Protein AF-A0A3G9JPJ5-F1 (afdb_monomer_lite)

Secondary structure (DSSP, 8-state):
--PPPPPPP-------------S------B-SEEEEEEEEEEE-TTPPPP-EEEEEEEEEEE-STT--PPP---EEEEE-TTSPPEEGGG-SS-HHHHHHHHHTT-SEEEEEEEEEE-TTPPP-SSEEEEEEEEEPPP-TTEE--S--EEEEEEEEEEEEETTEEEEEEEEEEEES-TTS----TT--TTB---EEEEE------------STT--SSPPPP------S--------

Radius of gyration: 24.74 Å;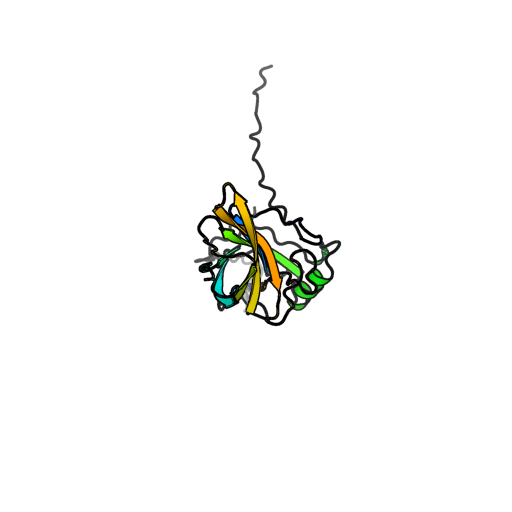 chains: 1; bounding box: 80×36×92 Å

Sequence (237 aa):
MKRFRFMPKLAAAIVSAAMIFSGAVPTFAAEGTTNVFTVYLGLEEGAPVPNKTINYTTEKVSAPAGATAPDLGDLTATFSSTDSPKKVSDLSDTEKLKAKLSDLKRDYYASTNVSVNWSDKKFDKAGVYKYKITEQKLDGKFNNDPSTVRYLDVYVDASESNGEYTYSVAGTVFHENESDPVNDKNEVENKSLGYFDSYNSVDLTFEKRISGNQMDKDDKFLFTLSLENLEKMQRIV

Organism: NCBI:txid2487118

Structure (mmCIF, N/CA/C/O backbone):
data_AF-A0A3G9JPJ5-F1
#
_entry.id   AF-A0A3G9JPJ5-F1
#
loop_
_atom_site.group_PDB
_atom_site.id
_atom_site.type_symbol
_atom_site.label_atom_id
_atom_site.label_alt_id
_atom_site.label_comp_id
_atom_site.label_asym_id
_atom_site.label_entity_id
_atom_site.label_seq_id
_atom_site.pdbx_PDB_ins_code
_atom_site.Cartn_x
_atom_site.Cartn_y
_atom_site.Cartn_z
_atom_site.occupancy
_atom_site.B_iso_or_equiv
_atom_site.auth_seq_id
_atom_site.auth_comp_id
_atom_site.auth_asym_id
_atom_site.auth_atom_id
_atom_site.pdbx_PDB_model_num
ATOM 1 N N . MET A 1 1 ? -58.402 16.512 -8.937 1.00 38.44 1 MET A N 1
ATOM 2 C CA . MET A 1 1 ? -57.253 15.868 -9.612 1.00 38.44 1 MET A CA 1
ATOM 3 C C . MET A 1 1 ? -56.251 16.931 -10.049 1.00 38.44 1 MET A C 1
ATOM 5 O O . MET A 1 1 ? -56.518 17.638 -11.006 1.00 38.44 1 MET A O 1
ATOM 9 N N . LYS A 1 2 ? -55.124 17.064 -9.344 1.00 36.00 2 LYS A N 1
ATOM 10 C CA . LYS A 1 2 ? -53.905 17.750 -9.810 1.00 36.00 2 LYS A CA 1
ATOM 11 C C . LYS A 1 2 ? -52.734 16.976 -9.204 1.00 36.00 2 LYS A C 1
ATOM 13 O O . LYS A 1 2 ? -52.582 16.971 -7.988 1.00 36.00 2 LYS A O 1
ATOM 18 N N . ARG A 1 3 ? -51.998 16.224 -10.026 1.00 32.03 3 ARG A N 1
ATOM 19 C CA . ARG A 1 3 ? -50.847 15.417 -9.595 1.00 32.03 3 ARG A CA 1
ATOM 20 C C . ARG A 1 3 ? -49.571 16.210 -9.863 1.00 32.03 3 ARG A C 1
ATOM 22 O O . ARG A 1 3 ? -49.274 16.516 -11.014 1.00 32.03 3 ARG A O 1
ATOM 29 N N . PHE A 1 4 ? -48.849 16.540 -8.797 1.00 30.95 4 PHE A N 1
ATOM 30 C CA . PHE A 1 4 ? -47.478 17.036 -8.863 1.00 30.95 4 PHE A CA 1
ATOM 31 C C . PHE A 1 4 ? -46.553 15.895 -9.311 1.00 30.95 4 PHE A C 1
ATOM 33 O O . PHE A 1 4 ? -46.596 14.800 -8.752 1.00 30.95 4 PHE A O 1
ATOM 40 N N . ARG A 1 5 ? -45.734 16.148 -10.338 1.00 35.69 5 ARG A N 1
ATOM 41 C CA . ARG A 1 5 ? -44.631 15.273 -10.758 1.00 35.69 5 ARG A CA 1
ATOM 42 C C . ARG A 1 5 ? -43.449 15.496 -9.813 1.00 35.69 5 ARG A C 1
ATOM 44 O O . ARG A 1 5 ? -42.894 16.588 -9.796 1.00 35.69 5 ARG A O 1
ATOM 51 N N . PHE A 1 6 ? -43.046 14.458 -9.088 1.00 29.83 6 PHE A N 1
ATOM 52 C CA . PHE A 1 6 ? -41.719 14.366 -8.482 1.00 29.83 6 PHE A CA 1
ATOM 53 C C . PHE A 1 6 ? -40.822 13.543 -9.414 1.00 29.83 6 PHE A C 1
ATOM 55 O O . PHE A 1 6 ? -41.131 12.392 -9.713 1.00 29.83 6 PHE A O 1
ATOM 62 N N . MET A 1 7 ? -39.734 14.144 -9.900 1.00 33.91 7 MET A N 1
ATOM 63 C CA . MET A 1 7 ? -38.608 13.419 -10.494 1.00 33.91 7 MET A CA 1
ATOM 64 C C . MET A 1 7 ? -37.675 13.004 -9.349 1.00 33.91 7 MET A C 1
ATOM 66 O O . MET A 1 7 ? -37.229 13.889 -8.614 1.00 33.91 7 MET A O 1
ATOM 70 N N . PRO A 1 8 ? -37.342 11.715 -9.171 1.00 34.38 8 PRO A N 1
ATOM 71 C CA . PRO A 1 8 ? -36.221 11.353 -8.326 1.00 34.38 8 PRO A CA 1
ATOM 72 C C . PRO A 1 8 ? -34.930 11.668 -9.090 1.00 34.38 8 PRO A C 1
ATOM 74 O O . PRO A 1 8 ? -34.726 11.227 -10.221 1.00 34.38 8 PRO A O 1
ATOM 77 N N . LYS A 1 9 ? -34.073 12.484 -8.473 1.00 29.83 9 LYS A N 1
ATOM 78 C CA . LYS A 1 9 ? -32.692 12.684 -8.910 1.00 29.83 9 LYS A CA 1
ATOM 79 C C . LYS A 1 9 ? -31.982 11.334 -8.814 1.00 29.83 9 LYS A C 1
ATOM 81 O O . LYS A 1 9 ? -31.891 10.770 -7.728 1.00 29.83 9 LYS A O 1
ATOM 86 N N . LEU A 1 10 ? -31.500 10.830 -9.947 1.00 25.83 10 LEU A N 1
ATOM 87 C CA . LEU A 1 10 ? -30.538 9.735 -10.000 1.00 25.83 10 LEU A CA 1
ATOM 88 C C . LEU A 1 10 ? -29.250 10.241 -9.328 1.00 25.83 10 LEU A C 1
ATOM 90 O O . LEU A 1 10 ? -28.501 11.018 -9.918 1.00 25.83 10 LEU A O 1
ATOM 94 N N . ALA A 1 11 ? -29.024 9.872 -8.070 1.00 27.38 11 ALA A N 1
ATOM 95 C CA . ALA A 1 11 ? -27.702 9.962 -7.474 1.00 27.38 11 ALA A CA 1
ATOM 96 C C . ALA A 1 11 ? -26.902 8.778 -8.024 1.00 27.38 11 ALA A C 1
ATOM 98 O O . ALA A 1 11 ? -27.202 7.625 -7.719 1.00 27.38 11 ALA A O 1
ATOM 99 N N . ALA A 1 12 ? -25.944 9.065 -8.902 1.00 25.53 12 ALA A N 1
ATOM 100 C CA . ALA A 1 12 ? -24.979 8.085 -9.369 1.00 25.53 12 ALA A CA 1
ATOM 101 C C . ALA A 1 12 ? -24.119 7.656 -8.172 1.00 25.53 12 ALA A C 1
ATOM 103 O O . ALA A 1 12 ? -23.214 8.375 -7.756 1.00 25.53 12 ALA A O 1
ATOM 104 N N . ALA A 1 13 ? -24.447 6.507 -7.584 1.00 24.78 13 ALA A N 1
ATOM 105 C CA . ALA A 1 13 ? -23.571 5.826 -6.649 1.00 24.78 13 ALA A CA 1
ATOM 106 C C . ALA A 1 13 ? -22.360 5.320 -7.441 1.00 24.78 13 ALA A C 1
ATOM 108 O O . ALA A 1 13 ? -22.484 4.427 -8.279 1.00 24.78 13 ALA A O 1
ATOM 109 N N . ILE A 1 14 ? -21.197 5.928 -7.209 1.00 29.45 14 ILE A N 1
ATOM 110 C CA . ILE A 1 14 ? -19.914 5.378 -7.638 1.00 29.45 14 ILE A CA 1
ATOM 111 C C . ILE A 1 14 ? -19.720 4.111 -6.805 1.00 29.45 14 ILE A C 1
ATOM 113 O O . ILE A 1 14 ? -19.376 4.169 -5.628 1.00 29.45 14 ILE A O 1
ATOM 117 N N . VAL A 1 15 ? -20.040 2.959 -7.390 1.00 26.89 15 VAL A N 1
ATOM 118 C CA . VAL A 1 15 ? -19.727 1.659 -6.804 1.00 26.89 15 VAL A CA 1
ATOM 119 C C . VAL A 1 15 ? -18.220 1.478 -6.938 1.00 26.89 15 VAL A C 1
ATOM 121 O O . VAL A 1 15 ? -17.724 1.104 -7.999 1.00 26.89 15 VAL A O 1
ATOM 124 N N . SER A 1 16 ? -17.487 1.762 -5.863 1.00 32.31 16 SER A N 1
ATOM 125 C CA . SER A 1 16 ? -16.086 1.374 -5.689 1.00 32.31 16 SER A CA 1
ATOM 126 C C . SER A 1 16 ? -16.019 -0.148 -5.540 1.00 32.31 16 SER A C 1
ATOM 128 O O . SER A 1 16 ? -15.844 -0.683 -4.445 1.00 32.31 16 SER A O 1
ATOM 130 N N . ALA A 1 17 ? -16.235 -0.874 -6.637 1.00 27.11 17 ALA A N 1
ATOM 131 C CA . ALA A 1 17 ? -15.980 -2.302 -6.690 1.00 27.11 17 ALA A CA 1
ATOM 132 C C . ALA A 1 17 ? -14.477 -2.501 -6.475 1.00 27.11 17 ALA A C 1
ATOM 134 O O . ALA A 1 17 ? -13.665 -2.214 -7.354 1.00 27.11 17 ALA A O 1
ATOM 135 N N . ALA A 1 18 ? -14.097 -2.961 -5.285 1.00 35.62 18 ALA A N 1
ATOM 136 C CA . ALA A 1 18 ? -12.761 -3.485 -5.081 1.00 35.62 18 ALA A CA 1
ATOM 137 C C . ALA A 1 18 ? -12.632 -4.741 -5.939 1.00 35.62 18 ALA A C 1
ATOM 139 O O . ALA A 1 18 ? -13.163 -5.793 -5.590 1.00 35.62 18 ALA A O 1
ATOM 140 N N . MET A 1 19 ? -11.969 -4.607 -7.086 1.00 32.12 19 MET A N 1
ATOM 141 C CA . MET A 1 19 ? -11.509 -5.752 -7.854 1.00 32.12 19 MET A CA 1
ATOM 142 C C . MET A 1 19 ? -10.484 -6.487 -6.993 1.00 32.12 19 MET A C 1
ATOM 144 O O . MET A 1 19 ? -9.354 -6.037 -6.822 1.00 32.12 19 MET A O 1
ATOM 148 N N . ILE A 1 20 ? -10.911 -7.593 -6.391 1.00 38.53 20 ILE A N 1
ATOM 149 C CA . ILE A 1 20 ? -10.015 -8.552 -5.758 1.00 38.53 20 ILE A CA 1
ATOM 150 C C . ILE A 1 20 ? -9.383 -9.329 -6.911 1.00 38.53 20 ILE A C 1
ATOM 152 O O . ILE A 1 20 ? -10.047 -10.130 -7.566 1.00 38.53 20 ILE A O 1
ATOM 156 N N . PHE A 1 21 ? -8.119 -9.035 -7.213 1.00 42.75 21 PHE A N 1
ATOM 157 C CA . PHE A 1 21 ? -7.380 -9.704 -8.279 1.00 42.75 21 PHE A CA 1
ATOM 158 C C . PHE A 1 21 ? -6.946 -11.105 -7.829 1.00 42.75 21 PHE A C 1
ATOM 160 O O . PHE A 1 21 ? -5.811 -11.327 -7.419 1.00 42.75 21 PHE A O 1
ATOM 167 N N . SER A 1 22 ? -7.855 -12.071 -7.936 1.00 33.41 22 SER A N 1
ATOM 168 C CA . SER A 1 22 ? -7.522 -13.492 -8.061 1.00 33.41 22 SER A CA 1
ATOM 169 C C . SER A 1 22 ? -7.719 -13.921 -9.517 1.00 33.41 22 SER A C 1
ATOM 171 O O . SER A 1 22 ? -8.679 -14.592 -9.877 1.00 33.41 22 SER A O 1
ATOM 173 N N . GLY A 1 23 ? -6.819 -13.489 -10.397 1.00 28.31 23 GLY A N 1
ATOM 174 C CA . GLY A 1 23 ? -6.852 -13.883 -11.805 1.00 28.31 23 GLY A CA 1
ATOM 175 C C . GLY A 1 23 ? -6.031 -12.944 -12.671 1.00 28.31 23 GLY A C 1
ATOM 176 O O . GLY A 1 23 ? -6.117 -11.728 -12.518 1.00 28.31 23 GLY A O 1
ATOM 177 N N . ALA A 1 24 ? -5.204 -13.522 -13.540 1.00 33.12 24 ALA A N 1
ATOM 178 C CA . ALA A 1 24 ? -4.340 -12.820 -14.477 1.00 33.12 24 ALA A CA 1
ATOM 179 C C . ALA A 1 24 ? -5.106 -11.717 -15.223 1.00 33.12 24 ALA A C 1
ATOM 181 O O . ALA A 1 24 ? -6.004 -11.997 -16.017 1.00 33.12 24 ALA A O 1
ATOM 182 N N . VAL A 1 25 ? -4.745 -10.457 -14.976 1.00 37.56 25 VAL A N 1
ATOM 183 C CA . VAL A 1 25 ? -5.146 -9.368 -15.866 1.00 37.56 25 VAL A CA 1
ATOM 184 C C . VAL A 1 25 ? -4.257 -9.488 -17.100 1.00 37.56 25 VAL A C 1
ATOM 186 O O . VAL A 1 25 ? -3.034 -9.468 -16.935 1.00 37.56 25 VAL A O 1
ATOM 189 N N . PRO A 1 26 ? -4.807 -9.629 -18.317 1.00 31.83 26 PRO A N 1
ATOM 190 C CA . PRO A 1 26 ? -4.003 -9.474 -19.516 1.00 31.83 26 PRO A CA 1
ATOM 191 C C . PRO A 1 26 ? -3.383 -8.074 -19.486 1.00 31.83 26 PRO A C 1
ATOM 193 O O . PRO A 1 26 ? -4.076 -7.063 -19.347 1.00 31.83 26 PRO A O 1
ATOM 196 N N . THR A 1 27 ? -2.058 -8.040 -19.541 1.00 38.72 27 THR A N 1
ATOM 197 C CA . THR A 1 27 ? -1.244 -6.830 -19.534 1.00 38.72 27 THR A CA 1
ATOM 198 C C . THR A 1 27 ? -1.383 -6.127 -20.884 1.00 38.72 27 THR A C 1
ATOM 200 O O . THR A 1 27 ? -0.694 -6.444 -21.850 1.00 38.72 27 THR A O 1
ATOM 203 N N . PHE A 1 28 ? -2.323 -5.188 -20.985 1.00 38.22 28 PHE A N 1
ATOM 204 C CA . PHE A 1 28 ? -2.323 -4.227 -22.086 1.00 38.22 28 PHE A CA 1
ATOM 205 C C . PHE A 1 28 ? -1.215 -3.194 -21.852 1.00 38.22 28 PHE A C 1
ATOM 207 O O . PHE A 1 28 ? -0.903 -2.880 -20.702 1.00 38.22 28 PHE A O 1
ATOM 214 N N . ALA A 1 29 ? -0.628 -2.678 -22.936 1.00 38.41 29 ALA A N 1
ATOM 215 C CA . ALA A 1 29 ? 0.311 -1.561 -22.885 1.00 38.41 29 ALA A CA 1
ATOM 216 C C . ALA A 1 29 ? -0.283 -0.433 -22.026 1.00 38.41 29 ALA A C 1
ATOM 218 O O . ALA A 1 29 ? -1.390 0.043 -22.285 1.00 38.41 29 ALA A O 1
ATOM 219 N N . ALA A 1 30 ? 0.423 -0.059 -20.966 1.00 50.66 30 ALA A N 1
ATOM 220 C CA . ALA A 1 30 ? -0.031 0.950 -20.032 1.00 50.66 30 ALA A CA 1
ATOM 221 C C . ALA A 1 30 ? 0.302 2.338 -20.590 1.00 50.66 30 ALA A C 1
ATOM 223 O O . ALA A 1 30 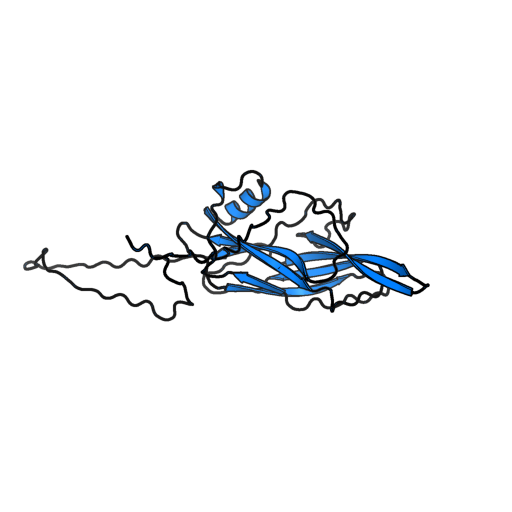? 1.390 2.866 -20.369 1.00 50.66 30 ALA A O 1
ATOM 224 N N . GLU A 1 31 ? -0.647 2.940 -21.304 1.00 53.16 31 GLU A N 1
ATOM 225 C CA . GLU A 1 31 ? -0.691 4.394 -21.454 1.00 53.16 31 GLU A CA 1
ATOM 226 C C . GLU A 1 31 ? -1.511 4.982 -20.294 1.00 53.16 31 GLU A C 1
ATOM 228 O O . GLU A 1 31 ? -2.665 4.605 -20.079 1.00 53.16 31 GLU A O 1
ATOM 233 N N . GLY A 1 32 ? -0.920 5.901 -19.522 1.00 67.50 32 GLY A N 1
ATOM 234 C CA . GLY A 1 32 ? -1.605 6.611 -18.436 1.00 67.50 32 GLY A CA 1
ATOM 235 C C . GLY A 1 32 ? -1.315 6.091 -17.026 1.00 67.50 32 GLY A C 1
ATOM 236 O O . GLY A 1 32 ? -0.207 5.662 -16.712 1.00 67.50 32 GLY A O 1
ATOM 237 N N . THR A 1 33 ? -2.308 6.204 -16.143 1.00 77.62 33 THR A N 1
ATOM 238 C CA . THR A 1 33 ? -2.196 5.848 -14.723 1.00 77.62 33 THR A CA 1
ATOM 239 C C . THR A 1 33 ? -2.637 4.409 -14.490 1.00 77.62 33 THR A C 1
ATOM 241 O O . THR A 1 33 ? -3.774 4.064 -14.811 1.00 77.62 33 THR A O 1
ATOM 244 N N . THR A 1 34 ? -1.784 3.583 -13.881 1.00 86.38 34 THR A N 1
ATOM 245 C CA . THR A 1 34 ? -2.137 2.199 -13.525 1.00 86.38 34 THR A CA 1
ATOM 246 C C . THR A 1 34 ? -1.941 1.917 -12.048 1.00 86.38 34 THR A C 1
ATOM 248 O O . THR A 1 34 ? -0.955 2.348 -11.450 1.00 86.38 34 THR A O 1
ATOM 251 N N . ASN A 1 35 ? -2.829 1.095 -11.487 1.00 86.06 35 ASN A N 1
ATOM 252 C CA . ASN A 1 35 ? -2.636 0.515 -10.162 1.00 86.06 35 ASN A CA 1
ATOM 253 C C . ASN A 1 35 ? -1.416 -0.414 -10.183 1.00 86.06 35 ASN A C 1
ATOM 255 O O . ASN A 1 35 ? -1.327 -1.287 -11.045 1.00 86.06 35 ASN A O 1
ATOM 259 N N . VAL A 1 36 ? -0.503 -0.231 -9.235 1.00 90.88 36 VAL A N 1
ATOM 260 C CA . VAL A 1 36 ? 0.728 -1.027 -9.112 1.00 90.88 36 VAL A CA 1
ATOM 261 C C . VAL A 1 36 ? 0.678 -1.998 -7.935 1.00 90.88 36 VAL A C 1
ATOM 263 O O . VAL A 1 36 ? 1.233 -3.088 -8.029 1.00 90.88 36 VAL A O 1
ATOM 266 N N . PHE A 1 37 ? -0.019 -1.641 -6.853 1.00 93.25 37 PHE A N 1
ATOM 267 C CA . PHE A 1 37 ? -0.293 -2.528 -5.723 1.00 93.25 37 PHE A CA 1
ATOM 268 C C . PHE A 1 37 ? -1.499 -2.037 -4.911 1.00 93.25 37 PHE A C 1
ATOM 270 O O . PHE A 1 37 ? -1.972 -0.910 -5.081 1.00 93.25 37 PHE A O 1
ATOM 277 N N . THR A 1 38 ? -1.993 -2.892 -4.020 1.00 94.88 38 THR A N 1
ATOM 278 C CA . THR A 1 38 ? -3.089 -2.590 -3.092 1.00 94.88 38 THR A CA 1
ATOM 279 C C . THR A 1 38 ? -2.543 -2.466 -1.670 1.00 94.88 38 THR A C 1
ATOM 281 O O . THR A 1 38 ? -1.563 -3.113 -1.307 1.00 94.88 38 THR A O 1
ATOM 284 N N . VAL A 1 39 ? -3.168 -1.622 -0.860 1.00 96.25 39 VAL A N 1
ATOM 285 C CA . VAL A 1 39 ? -2.897 -1.486 0.573 1.00 96.25 39 VAL A CA 1
ATOM 286 C C . VAL A 1 39 ? -4.163 -1.863 1.320 1.00 96.25 39 VAL A C 1
ATOM 288 O O . VAL A 1 39 ? -5.247 -1.364 1.005 1.00 96.25 39 VAL A O 1
ATOM 291 N N . TYR A 1 40 ? -4.025 -2.755 2.291 1.00 95.94 40 TYR A N 1
ATOM 292 C CA . TYR A 1 40 ? -5.088 -3.227 3.160 1.00 95.94 40 TYR A CA 1
ATOM 293 C C . TYR A 1 40 ? -4.887 -2.647 4.554 1.00 95.94 40 TYR A C 1
ATOM 295 O O . TYR A 1 40 ? -3.800 -2.734 5.111 1.00 95.94 40 TYR A O 1
ATOM 303 N N . LEU A 1 41 ? -5.954 -2.095 5.124 1.00 96.25 41 LEU A N 1
ATOM 304 C CA . LEU A 1 41 ? -5.983 -1.607 6.494 1.00 96.25 41 LEU A CA 1
ATOM 305 C C . LEU A 1 41 ? -6.920 -2.493 7.311 1.00 96.25 41 LEU A C 1
ATOM 307 O O . LEU A 1 41 ? -8.134 -2.447 7.117 1.00 96.25 41 LEU A O 1
ATOM 311 N N . GLY A 1 42 ? -6.367 -3.300 8.208 1.00 95.56 42 GLY A N 1
ATOM 312 C CA . GLY A 1 42 ? -7.118 -4.148 9.125 1.00 95.56 42 GLY A CA 1
ATOM 313 C C . GLY A 1 42 ? -7.763 -3.346 10.261 1.00 95.56 42 GLY A C 1
ATOM 314 O O . GLY A 1 42 ? -7.116 -2.511 10.898 1.00 95.56 42 GLY A O 1
ATOM 315 N N . LEU A 1 43 ? -9.036 -3.631 10.526 1.00 93.62 43 LEU A N 1
ATOM 316 C CA . LEU A 1 43 ? -9.925 -2.904 11.430 1.00 93.62 43 LEU A CA 1
ATOM 317 C C . LEU A 1 43 ? -10.550 -3.852 12.460 1.00 93.62 43 LEU A C 1
ATOM 319 O O . LEU A 1 43 ? -10.825 -5.021 12.175 1.00 93.62 43 LEU A O 1
ATOM 323 N N . GLU A 1 44 ? -10.752 -3.344 13.670 1.00 91.06 44 GLU A N 1
ATOM 324 C CA . GLU A 1 44 ? -11.540 -4.023 14.701 1.00 91.06 44 GLU A CA 1
ATOM 325 C C . GLU A 1 44 ? -13.032 -4.014 14.331 1.00 91.06 44 GLU A C 1
ATOM 327 O O . GLU A 1 44 ? -13.486 -3.204 13.517 1.00 91.06 44 GLU A O 1
ATOM 332 N N . GLU A 1 45 ? -13.809 -4.923 14.920 1.00 88.69 45 GLU A N 1
ATOM 333 C CA . GLU A 1 45 ? -15.257 -4.947 14.717 1.00 88.69 45 GLU A CA 1
ATOM 334 C C . GLU A 1 45 ? -15.899 -3.618 15.141 1.00 88.69 45 GLU A C 1
ATOM 336 O O . GLU A 1 45 ? -15.624 -3.078 16.209 1.00 88.69 45 GLU A O 1
ATOM 341 N N . GLY A 1 46 ? -16.747 -3.064 14.270 1.00 84.62 46 GLY A N 1
ATOM 342 C CA . GLY A 1 46 ? -17.416 -1.783 14.506 1.00 84.62 46 GLY A CA 1
ATOM 343 C C . GLY A 1 46 ? -16.528 -0.544 14.339 1.00 84.62 46 GLY A C 1
ATOM 344 O O . GLY A 1 46 ? -17.049 0.572 14.399 1.00 84.62 46 GLY A O 1
ATOM 345 N N . ALA A 1 47 ? -15.224 -0.701 14.080 1.00 88.12 47 ALA A N 1
ATOM 346 C CA . ALA A 1 47 ? -14.339 0.429 13.834 1.00 88.12 47 ALA A CA 1
ATOM 347 C C . ALA A 1 47 ? -14.616 1.053 12.448 1.00 88.12 47 ALA A C 1
ATOM 349 O O . ALA A 1 47 ? -14.613 0.347 11.433 1.00 88.12 47 ALA A O 1
ATOM 350 N N . PRO A 1 48 ? -14.837 2.377 12.364 1.00 88.81 48 PRO A N 1
ATOM 351 C CA . PRO A 1 48 ? -14.942 3.069 11.083 1.00 88.81 48 PRO A CA 1
ATOM 352 C C . PRO A 1 48 ? -13.577 3.158 10.390 1.00 88.81 48 PRO A C 1
ATOM 354 O O . PRO A 1 48 ? -12.529 3.153 11.042 1.00 88.81 48 PRO A O 1
ATOM 357 N N . VAL A 1 49 ? -13.587 3.296 9.061 1.00 91.31 49 VAL A N 1
ATOM 358 C CA . VAL A 1 49 ? -12.359 3.567 8.302 1.00 91.31 49 VAL A CA 1
ATOM 359 C C . VAL A 1 49 ? -11.861 4.974 8.664 1.00 91.31 49 VAL A C 1
ATOM 361 O O . VAL A 1 49 ? -12.637 5.928 8.594 1.00 91.31 49 VAL A O 1
ATOM 364 N N . PRO A 1 50 ? -10.598 5.154 9.082 1.00 91.19 50 PRO A N 1
ATOM 365 C CA . PRO A 1 50 ? -10.069 6.482 9.363 1.00 91.19 50 PRO A CA 1
ATOM 366 C C . PRO A 1 50 ? -9.713 7.224 8.068 1.00 91.19 50 PRO A C 1
ATOM 368 O O . PRO A 1 50 ? -9.333 6.616 7.069 1.00 91.19 50 PRO A O 1
ATOM 371 N N . ASN A 1 51 ? -9.743 8.560 8.107 1.00 90.94 51 ASN A N 1
ATOM 372 C CA . ASN A 1 51 ? -9.044 9.349 7.094 1.00 90.94 51 ASN A CA 1
ATOM 373 C C . ASN A 1 51 ? -7.539 9.187 7.327 1.00 90.94 51 ASN A C 1
ATOM 375 O O . ASN A 1 51 ? -7.030 9.602 8.366 1.00 90.94 51 ASN A O 1
ATOM 379 N N . LYS A 1 52 ? -6.824 8.565 6.391 1.00 93.12 52 LYS A N 1
ATOM 380 C CA . LYS A 1 52 ? -5.373 8.375 6.510 1.00 93.12 52 LYS A CA 1
ATOM 381 C C . LYS A 1 52 ? -4.734 8.338 5.135 1.00 93.12 52 LYS A C 1
ATOM 383 O O . LYS A 1 52 ? -5.219 7.649 4.244 1.00 93.12 52 LYS A O 1
ATOM 388 N N . THR A 1 53 ? -3.609 9.031 5.005 1.00 96.31 53 THR A N 1
ATOM 389 C CA . THR A 1 53 ? -2.688 8.856 3.882 1.00 96.31 53 THR A CA 1
ATOM 390 C C . THR A 1 53 ? -1.448 8.130 4.378 1.00 96.31 53 THR A C 1
ATOM 392 O O . THR A 1 53 ? -0.809 8.573 5.335 1.00 96.31 53 THR A O 1
ATOM 395 N N . ILE A 1 54 ? -1.131 7.012 3.735 1.00 97.31 54 ILE A N 1
ATOM 396 C CA . ILE A 1 54 ? 0.081 6.224 3.951 1.00 97.31 54 ILE A CA 1
ATOM 397 C C . ILE A 1 54 ? 1.028 6.520 2.795 1.00 97.31 54 ILE A C 1
ATOM 399 O O . ILE A 1 54 ? 0.607 6.544 1.638 1.00 97.31 54 ILE A O 1
ATOM 403 N N . ASN A 1 55 ? 2.289 6.797 3.119 1.00 97.88 55 ASN A N 1
ATOM 404 C CA . ASN A 1 55 ? 3.294 7.225 2.154 1.00 97.88 55 ASN A CA 1
ATOM 405 C C . ASN A 1 55 ? 4.316 6.110 1.924 1.00 97.88 55 ASN A C 1
ATOM 407 O O . ASN A 1 55 ? 4.699 5.407 2.860 1.00 97.88 55 ASN A O 1
ATOM 411 N N . TYR A 1 56 ? 4.803 6.008 0.694 1.00 98.38 56 TYR A N 1
ATOM 412 C CA . TYR A 1 56 ? 5.812 5.044 0.280 1.00 98.38 56 TYR A CA 1
ATOM 413 C C . TYR A 1 56 ? 6.905 5.762 -0.501 1.00 98.38 56 TYR A C 1
ATOM 415 O O . TYR A 1 56 ? 6.616 6.550 -1.399 1.00 98.38 56 TYR A O 1
ATOM 423 N N . THR A 1 57 ? 8.158 5.454 -0.190 1.00 98.25 57 THR A N 1
ATOM 424 C CA . THR A 1 57 ? 9.314 5.939 -0.954 1.00 98.25 57 THR A CA 1
ATOM 425 C C . THR A 1 57 ? 9.757 4.894 -1.961 1.00 98.25 57 THR A C 1
ATOM 427 O O . THR A 1 57 ? 9.722 3.694 -1.666 1.00 98.25 57 THR A O 1
ATOM 430 N N . THR A 1 58 ? 10.233 5.349 -3.118 1.00 97.88 58 THR A N 1
ATOM 431 C CA . THR A 1 58 ? 10.734 4.474 -4.182 1.00 97.88 58 THR A CA 1
ATOM 432 C C . THR A 1 58 ? 12.229 4.652 -4.391 1.00 97.88 58 THR A C 1
ATOM 434 O O . THR A 1 58 ? 12.711 5.774 -4.519 1.00 97.88 58 THR A O 1
ATOM 437 N N . GLU A 1 59 ? 12.960 3.548 -4.488 1.00 97.06 59 GLU A N 1
ATOM 438 C CA . GLU A 1 59 ? 14.388 3.526 -4.802 1.00 97.06 59 GLU A CA 1
ATOM 439 C C . GLU A 1 59 ? 14.637 2.662 -6.045 1.00 97.06 59 GLU A C 1
ATOM 441 O O . GLU A 1 59 ? 14.008 1.622 -6.232 1.00 97.06 59 GLU A O 1
ATOM 446 N N . LYS A 1 60 ? 15.553 3.091 -6.916 1.00 96.00 60 LYS A N 1
ATOM 447 C CA . LYS A 1 60 ? 15.935 2.352 -8.130 1.00 96.00 60 LYS A CA 1
ATOM 448 C C . LYS A 1 60 ? 16.913 1.243 -7.750 1.00 96.00 60 LYS A C 1
ATOM 450 O O . LYS A 1 60 ? 17.963 1.538 -7.191 1.00 96.00 60 LYS A O 1
ATOM 455 N N . VAL A 1 61 ? 16.600 -0.003 -8.096 1.00 95.00 61 VAL A N 1
ATOM 456 C CA . VAL A 1 61 ? 17.444 -1.169 -7.779 1.00 95.00 61 VAL A CA 1
ATOM 457 C C . VAL A 1 61 ? 18.250 -1.597 -8.999 1.00 95.00 61 VAL A C 1
ATOM 459 O O . VAL A 1 61 ? 19.472 -1.700 -8.937 1.00 95.00 61 VAL A O 1
ATOM 462 N N . SER A 1 62 ? 17.580 -1.814 -10.134 1.00 92.88 62 SER A N 1
ATOM 463 C CA . SER A 1 62 ? 18.247 -2.226 -11.370 1.00 92.88 62 SER A CA 1
ATOM 464 C C . SER A 1 62 ? 17.515 -1.747 -12.617 1.00 92.88 62 SER A C 1
ATOM 466 O O . SER A 1 62 ? 16.302 -1.542 -12.612 1.00 92.88 62 SER A O 1
ATOM 468 N N . ALA A 1 63 ? 18.267 -1.614 -13.706 1.00 94.81 63 ALA A N 1
ATOM 469 C CA . ALA A 1 63 ? 17.770 -1.280 -15.033 1.00 94.81 63 ALA A CA 1
ATOM 470 C C . ALA A 1 63 ? 18.496 -2.132 -16.090 1.00 94.81 63 ALA A C 1
ATOM 472 O O . ALA A 1 63 ? 19.565 -2.684 -15.795 1.00 94.81 63 ALA A O 1
ATOM 473 N N . PRO A 1 64 ? 17.970 -2.216 -17.325 1.00 93.38 64 PRO A N 1
ATOM 474 C CA . PRO A 1 64 ? 18.683 -2.824 -18.442 1.00 93.38 64 PRO A CA 1
ATOM 475 C C . PRO A 1 64 ? 20.074 -2.207 -18.657 1.00 93.38 64 PRO A C 1
ATOM 477 O O . PRO A 1 64 ? 20.332 -1.051 -18.317 1.00 93.38 64 PRO A O 1
ATOM 480 N N . ALA A 1 65 ? 20.995 -2.966 -19.252 1.00 92.88 65 ALA A N 1
ATOM 481 C CA . ALA A 1 65 ? 22.377 -2.523 -19.426 1.00 92.88 65 ALA A CA 1
ATOM 482 C C . ALA A 1 65 ? 22.467 -1.201 -20.215 1.00 92.88 65 ALA A C 1
ATOM 484 O O . ALA A 1 65 ? 22.049 -1.105 -21.374 1.00 92.88 65 ALA A O 1
ATOM 485 N N . GLY A 1 66 ? 23.045 -0.172 -19.589 1.00 91.56 66 GLY A N 1
ATOM 486 C CA . GLY A 1 66 ? 23.185 1.166 -20.169 1.00 91.56 66 GLY A CA 1
ATOM 487 C C . GLY A 1 66 ? 21.866 1.927 -20.338 1.00 91.56 66 GLY A C 1
ATOM 488 O O . GLY A 1 66 ? 21.817 2.815 -21.183 1.00 91.56 66 GLY A O 1
ATOM 489 N N . ALA A 1 67 ? 20.815 1.540 -19.613 1.00 94.81 67 ALA A N 1
ATOM 490 C CA . ALA A 1 67 ? 19.577 2.298 -19.458 1.00 94.81 67 ALA A CA 1
ATOM 491 C C . ALA A 1 67 ? 19.592 3.119 -18.163 1.00 94.81 67 ALA A C 1
ATOM 493 O O . ALA A 1 67 ? 20.279 2.769 -17.199 1.00 94.81 67 ALA A O 1
ATOM 494 N N . THR A 1 68 ? 18.774 4.169 -18.115 1.00 91.94 68 THR A N 1
ATOM 495 C CA . THR A 1 68 ? 18.505 4.932 -16.890 1.00 91.94 68 THR A CA 1
ATOM 496 C C . THR A 1 68 ? 17.060 4.728 -16.456 1.00 91.94 68 THR A C 1
ATOM 498 O O . THR A 1 68 ? 16.133 5.078 -17.179 1.00 91.94 68 THR A O 1
ATOM 501 N N . ALA A 1 69 ? 16.845 4.196 -15.250 1.00 93.44 69 ALA A N 1
ATOM 502 C CA . ALA A 1 69 ? 15.497 4.069 -14.699 1.00 93.44 69 ALA A CA 1
ATOM 503 C C . ALA A 1 69 ? 14.893 5.460 -14.409 1.00 93.44 69 ALA A C 1
ATOM 505 O O . ALA A 1 69 ? 15.544 6.259 -13.713 1.00 93.44 69 ALA A O 1
ATOM 506 N N . PRO A 1 70 ? 13.666 5.771 -14.872 1.00 94.81 70 PRO A N 1
ATOM 507 C CA . PRO A 1 70 ? 12.970 6.986 -14.464 1.00 94.81 70 PRO A CA 1
ATOM 508 C C . PRO A 1 70 ? 12.655 6.947 -12.966 1.00 94.81 70 PRO A C 1
ATOM 510 O O . PRO A 1 70 ? 12.585 5.879 -12.358 1.00 94.81 70 PRO A O 1
ATOM 513 N N . ASP A 1 71 ? 12.507 8.121 -12.356 1.00 95.06 71 ASP A N 1
ATOM 514 C CA . ASP A 1 71 ? 12.049 8.230 -10.971 1.00 95.06 71 ASP A CA 1
ATOM 515 C C . ASP A 1 71 ? 10.521 8.110 -10.903 1.00 95.06 71 ASP A C 1
ATOM 517 O O . ASP A 1 71 ? 9.804 8.788 -11.651 1.00 95.06 71 ASP A O 1
ATOM 521 N N . LEU A 1 72 ? 10.028 7.243 -10.018 1.00 94.62 72 LEU A N 1
ATOM 522 C CA . LEU A 1 72 ? 8.594 7.081 -9.792 1.00 94.62 72 LEU A CA 1
ATOM 523 C C . LEU A 1 72 ? 8.049 8.187 -8.880 1.00 94.62 72 LEU A C 1
ATOM 525 O O . LEU A 1 72 ? 6.888 8.562 -9.040 1.00 94.62 72 LEU A O 1
ATOM 529 N N . GLY A 1 73 ? 8.901 8.778 -8.036 1.00 94.12 73 GLY A N 1
ATOM 530 C CA . GLY A 1 73 ? 8.497 9.694 -6.977 1.00 94.12 73 GLY A CA 1
ATOM 531 C C . GLY A 1 73 ? 7.813 8.973 -5.814 1.00 94.12 73 GLY A C 1
ATOM 532 O O . GLY A 1 73 ? 7.602 7.760 -5.844 1.00 94.12 73 GLY A O 1
ATOM 533 N N . ASP A 1 74 ? 7.454 9.733 -4.783 1.00 93.12 74 ASP A N 1
ATOM 534 C CA . ASP A 1 74 ? 6.737 9.182 -3.635 1.00 93.12 74 ASP A CA 1
ATOM 535 C C . ASP A 1 74 ? 5.326 8.736 -4.032 1.00 93.12 74 ASP A C 1
ATOM 537 O O . ASP A 1 74 ? 4.606 9.425 -4.762 1.00 93.12 74 ASP A O 1
ATOM 541 N N . LEU A 1 75 ? 4.924 7.576 -3.518 1.00 96.62 75 LEU A N 1
ATOM 542 C CA . LEU A 1 75 ? 3.611 6.993 -3.757 1.00 96.62 75 LEU A CA 1
ATOM 543 C C . LEU A 1 75 ? 2.748 7.108 -2.505 1.00 96.62 75 LEU A C 1
ATOM 545 O O . LEU A 1 75 ? 3.253 7.099 -1.381 1.00 96.62 75 LEU A O 1
ATOM 549 N N . THR A 1 76 ? 1.432 7.185 -2.690 1.00 96.62 76 THR A N 1
ATOM 550 C CA . THR A 1 76 ? 0.495 7.340 -1.577 1.00 96.62 76 THR A CA 1
ATOM 551 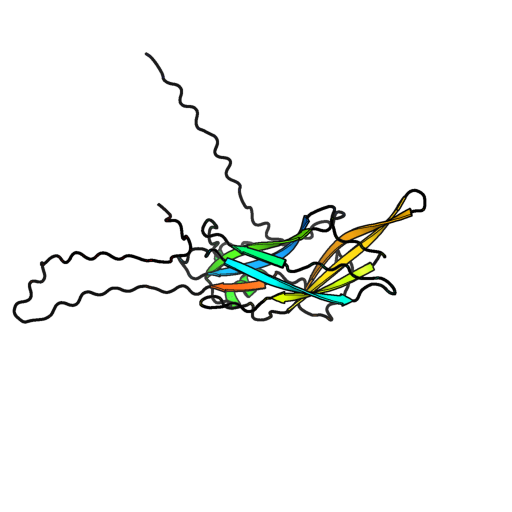C C . THR A 1 76 ? -0.721 6.435 -1.709 1.00 96.62 76 THR A C 1
ATOM 553 O O . THR A 1 76 ? -1.233 6.189 -2.801 1.00 96.62 76 THR A O 1
ATOM 556 N N . ALA A 1 77 ? -1.183 5.948 -0.561 1.00 95.81 77 ALA A N 1
ATOM 557 C CA . ALA A 1 77 ? -2.440 5.241 -0.383 1.00 95.81 77 ALA A CA 1
ATOM 558 C C . ALA A 1 77 ? -3.338 6.081 0.525 1.00 95.81 77 ALA A C 1
ATOM 560 O O . ALA A 1 77 ? -2.952 6.392 1.652 1.00 95.81 77 ALA A O 1
ATOM 561 N N . THR A 1 78 ? -4.529 6.450 0.055 1.00 95.44 78 THR A N 1
ATOM 562 C CA . THR A 1 78 ? -5.475 7.251 0.843 1.00 95.44 78 THR A CA 1
ATOM 563 C C . THR A 1 78 ? -6.723 6.443 1.170 1.00 95.44 78 THR A C 1
ATOM 565 O O . THR A 1 78 ? -7.374 5.900 0.276 1.00 95.44 78 THR A O 1
ATOM 568 N N . PHE A 1 79 ? -7.043 6.404 2.461 1.00 93.88 79 PHE A N 1
ATOM 569 C CA . PHE A 1 79 ? -8.287 5.903 3.033 1.00 93.88 79 PHE A CA 1
ATOM 570 C C . PHE A 1 79 ? -9.181 7.075 3.427 1.00 93.88 79 PHE A C 1
ATOM 572 O O . PHE A 1 79 ? -8.689 8.108 3.900 1.00 93.88 79 PHE A O 1
ATOM 579 N N . SER A 1 80 ? -10.490 6.911 3.252 1.00 90.75 80 SER A N 1
ATOM 580 C CA . SER A 1 80 ? -11.483 7.917 3.610 1.00 90.75 80 SER A CA 1
ATOM 581 C C . SER A 1 80 ? -12.474 7.391 4.640 1.00 90.75 80 SER A C 1
ATOM 583 O O . SER A 1 80 ? -12.881 6.235 4.599 1.00 90.75 80 SER A O 1
ATOM 585 N N . SER A 1 81 ? -12.958 8.272 5.515 1.00 86.25 81 SER A N 1
ATOM 586 C CA . SER A 1 81 ? -14.016 7.943 6.476 1.00 86.25 81 SER A CA 1
ATOM 587 C C . SER A 1 81 ? -15.379 7.652 5.851 1.00 86.25 81 SER A C 1
ATOM 589 O O . SER A 1 81 ? -16.291 7.215 6.549 1.00 86.25 81 SER A O 1
ATOM 591 N N . THR A 1 82 ? -15.528 7.866 4.543 1.00 86.69 82 THR A N 1
ATOM 592 C CA . THR A 1 82 ? -16.697 7.421 3.777 1.00 86.69 82 THR A CA 1
ATOM 593 C C . THR A 1 82 ? -16.569 5.991 3.258 1.00 86.69 82 THR A C 1
ATOM 595 O O . THR A 1 82 ? -17.553 5.440 2.763 1.00 86.69 82 THR A O 1
ATOM 598 N N . ASP A 1 83 ? -15.379 5.389 3.336 1.00 87.56 83 ASP A N 1
ATOM 599 C CA . ASP A 1 83 ? -15.176 4.005 2.930 1.00 87.56 83 ASP A CA 1
ATOM 600 C C . ASP A 1 83 ? -15.891 3.066 3.904 1.00 87.56 83 ASP A C 1
ATOM 602 O O . ASP A 1 83 ? -15.929 3.283 5.116 1.00 87.56 83 ASP A O 1
ATOM 606 N N . SER A 1 84 ? -16.476 1.997 3.367 1.00 88.44 84 SER A N 1
ATOM 607 C CA . SER A 1 84 ? -17.155 0.988 4.179 1.00 88.44 84 SER A CA 1
ATOM 608 C C . SER A 1 84 ? -16.189 -0.145 4.537 1.00 88.44 84 SER A C 1
ATOM 610 O O . SER A 1 84 ? -15.612 -0.743 3.618 1.00 88.44 84 SER A O 1
ATOM 612 N N . PRO A 1 85 ? -16.028 -0.483 5.832 1.00 92.56 85 PRO A N 1
ATOM 613 C CA . PRO A 1 85 ? -15.300 -1.675 6.243 1.00 92.56 85 PRO A CA 1
ATOM 614 C C . PRO A 1 85 ? -15.920 -2.929 5.622 1.00 92.56 85 PRO A C 1
ATOM 616 O O . PRO A 1 85 ? -17.142 -3.076 5.564 1.00 92.56 85 PRO A O 1
ATOM 619 N N . LYS A 1 86 ? -15.073 -3.852 5.177 1.00 92.69 86 LYS A N 1
ATOM 620 C CA . LYS A 1 86 ? -15.464 -5.158 4.639 1.00 92.69 86 LYS A CA 1
ATOM 621 C C . LYS A 1 86 ? -15.124 -6.230 5.650 1.00 92.69 86 LYS A C 1
ATOM 623 O O . LYS A 1 86 ? -14.077 -6.151 6.287 1.00 92.69 86 LYS A O 1
ATOM 628 N N . LYS A 1 87 ? -15.972 -7.244 5.779 1.00 92.38 87 LYS A N 1
ATOM 629 C CA . LYS A 1 87 ? -15.708 -8.361 6.681 1.00 92.38 87 LYS A CA 1
ATOM 630 C C . LYS A 1 87 ? -14.751 -9.355 6.028 1.00 92.38 87 LYS A C 1
ATOM 632 O O . LYS A 1 87 ? -14.932 -9.719 4.868 1.00 92.38 87 LYS A O 1
ATOM 637 N N . VAL A 1 88 ? -13.753 -9.830 6.770 1.00 89.56 88 VAL A N 1
ATOM 638 C CA . VAL A 1 88 ? -12.785 -10.823 6.266 1.00 89.56 88 VAL A CA 1
ATOM 639 C C . VAL A 1 88 ? -13.479 -12.147 5.920 1.00 89.56 88 VAL A C 1
ATOM 641 O O . VAL A 1 88 ? -13.117 -12.800 4.941 1.00 89.56 88 VAL A O 1
ATOM 644 N N . SER A 1 89 ? -14.524 -12.517 6.671 1.00 88.19 89 SER A N 1
ATOM 645 C CA . SER A 1 89 ? -15.305 -13.744 6.450 1.00 88.19 89 SER A CA 1
ATOM 646 C C . SER A 1 89 ? -16.048 -13.782 5.117 1.00 88.19 89 SER A C 1
ATOM 648 O O . SER A 1 89 ? -16.398 -14.865 4.655 1.00 88.19 89 SER A O 1
ATOM 650 N N . ASP A 1 90 ? -16.286 -12.622 4.506 1.00 88.19 90 ASP A N 1
ATOM 651 C CA . ASP A 1 90 ? -17.100 -12.498 3.294 1.00 88.19 90 ASP A CA 1
ATOM 652 C C . ASP A 1 90 ? -16.268 -12.694 2.015 1.00 88.19 90 ASP A C 1
ATOM 654 O O . ASP A 1 90 ? -16.805 -12.713 0.909 1.00 88.19 90 ASP A O 1
ATOM 658 N N . LEU A 1 91 ? -14.948 -12.866 2.144 1.00 84.88 91 LEU A N 1
ATOM 659 C CA . LEU A 1 91 ? -14.075 -13.239 1.035 1.00 84.88 91 LEU A CA 1
ATOM 660 C C . LEU A 1 91 ? -14.441 -14.657 0.555 1.00 84.88 91 LEU A C 1
ATOM 662 O O . LEU A 1 91 ? -14.279 -15.622 1.298 1.00 84.88 91 LEU A O 1
ATOM 666 N N . SER A 1 92 ? -14.920 -14.827 -0.678 1.00 66.31 92 SER A N 1
ATOM 667 C CA . SER A 1 92 ? -15.335 -16.153 -1.164 1.00 66.31 92 SER A CA 1
ATOM 668 C C . SER A 1 92 ? -14.161 -17.028 -1.619 1.00 66.31 92 SER A C 1
ATOM 670 O O . SER A 1 92 ? -14.158 -18.210 -1.304 1.00 66.31 92 SER A O 1
ATOM 672 N N . ASP A 1 93 ? -13.117 -16.466 -2.247 1.00 62.44 93 ASP A N 1
ATOM 673 C CA . ASP A 1 93 ? -12.122 -17.266 -2.997 1.00 62.44 93 ASP A CA 1
ATOM 674 C C . ASP A 1 93 ? -10.674 -16.747 -2.902 1.00 62.44 93 ASP A C 1
ATOM 676 O O . ASP A 1 93 ? -9.903 -16.790 -3.862 1.00 62.44 93 ASP A O 1
ATOM 680 N N . THR A 1 94 ? -10.267 -16.201 -1.754 1.00 74.75 94 THR A N 1
ATOM 681 C CA . THR A 1 94 ? -8.920 -15.616 -1.603 1.00 74.75 94 THR A CA 1
ATOM 682 C C . THR A 1 94 ? -8.233 -16.091 -0.329 1.00 74.75 94 THR A C 1
ATOM 684 O O . THR A 1 94 ? -7.919 -15.300 0.554 1.00 74.75 94 THR A O 1
ATOM 687 N N . GLU A 1 95 ? -7.977 -17.398 -0.230 1.00 81.94 95 GLU A N 1
ATOM 688 C CA . GLU A 1 95 ? -7.366 -18.030 0.955 1.00 81.94 95 GLU A CA 1
ATOM 689 C C . GLU A 1 95 ? -6.057 -17.355 1.393 1.00 81.94 95 GLU A C 1
ATOM 691 O O . GLU A 1 95 ? -5.855 -17.108 2.579 1.00 81.94 95 GLU A O 1
ATOM 696 N N . LYS A 1 96 ? -5.204 -16.938 0.444 1.00 83.38 96 LYS A N 1
ATOM 697 C CA . LYS A 1 96 ? -3.978 -16.181 0.760 1.00 83.38 96 LYS A CA 1
ATOM 698 C C . LYS A 1 96 ? -4.267 -14.812 1.392 1.00 83.38 96 LYS A C 1
ATOM 700 O O . LYS A 1 96 ? -3.571 -14.413 2.320 1.00 83.38 96 LYS A O 1
ATOM 705 N N . LEU A 1 97 ? -5.285 -14.100 0.902 1.00 85.69 97 LEU A N 1
ATOM 706 C CA . LEU A 1 97 ? -5.681 -12.796 1.443 1.00 85.69 97 LEU A CA 1
ATOM 707 C C . LEU A 1 97 ? -6.324 -12.950 2.821 1.00 85.69 97 LEU A C 1
ATOM 709 O O . LEU A 1 97 ? -5.975 -12.213 3.737 1.00 85.69 97 LEU A O 1
ATOM 713 N N . LYS A 1 98 ? -7.217 -13.934 2.981 1.00 86.75 98 LYS A N 1
ATOM 714 C CA . LYS A 1 98 ? -7.803 -14.276 4.280 1.00 86.75 98 LYS A CA 1
ATOM 715 C C . LYS A 1 98 ? -6.726 -14.595 5.304 1.00 86.75 98 LYS A C 1
ATOM 717 O O . LYS A 1 98 ? -6.808 -14.082 6.413 1.00 86.75 98 LYS A O 1
ATOM 722 N N . ALA A 1 99 ? -5.725 -15.397 4.936 1.00 87.31 99 ALA A N 1
ATOM 723 C CA . ALA A 1 99 ? -4.616 -15.740 5.819 1.00 87.31 99 ALA A CA 1
ATOM 724 C C . ALA A 1 99 ? -3.850 -14.484 6.268 1.00 87.31 99 ALA A C 1
ATOM 726 O O . ALA A 1 99 ? -3.773 -14.227 7.464 1.00 87.31 99 ALA A O 1
ATOM 727 N N . LYS A 1 100 ? -3.406 -13.636 5.327 1.00 88.81 100 LYS A N 1
ATOM 728 C CA . LYS A 1 100 ? -2.689 -12.386 5.647 1.00 88.81 100 LYS A CA 1
ATOM 729 C C . LYS A 1 100 ? -3.521 -11.420 6.505 1.00 88.81 100 LYS A C 1
ATOM 731 O O . LYS A 1 100 ? -2.992 -10.819 7.431 1.00 88.81 100 LYS A O 1
ATOM 736 N N . LEU A 1 101 ? -4.823 -11.278 6.238 1.00 87.62 101 LEU A N 1
ATOM 737 C CA . LEU A 1 101 ? -5.715 -10.445 7.061 1.00 87.62 101 LEU A CA 1
ATOM 738 C C . LEU A 1 101 ? -5.959 -11.050 8.451 1.00 87.62 101 LEU A C 1
ATOM 740 O O . LEU A 1 101 ? -6.030 -10.321 9.437 1.00 87.62 101 LEU A O 1
ATOM 744 N N . SER A 1 102 ? -6.039 -12.378 8.543 1.00 85.50 102 SER A N 1
ATOM 745 C CA . SER A 1 102 ? -6.173 -13.085 9.821 1.00 85.50 102 SER A CA 1
ATOM 746 C C . SER A 1 102 ? -4.910 -12.954 10.675 1.00 85.50 102 SER A C 1
ATOM 748 O O . SER A 1 102 ? -5.018 -12.827 11.894 1.00 85.50 102 SER A O 1
ATOM 750 N N . ASP A 1 103 ? -3.726 -12.901 10.055 1.00 88.62 103 ASP A N 1
ATOM 751 C CA . ASP A 1 103 ? -2.451 -12.665 10.747 1.00 88.62 103 ASP A CA 1
ATOM 752 C C . ASP A 1 103 ? -2.417 -11.295 11.449 1.00 88.62 103 ASP A C 1
ATOM 754 O O . ASP A 1 103 ? -1.812 -11.160 12.516 1.00 88.62 103 ASP A O 1
ATOM 758 N N . LEU A 1 104 ? -3.139 -10.296 10.920 1.00 88.12 104 LEU A N 1
ATOM 759 C CA . LEU A 1 104 ? -3.324 -8.997 11.582 1.00 88.12 104 LEU A CA 1
ATOM 760 C C . LEU A 1 104 ? -4.222 -9.074 12.826 1.00 88.12 104 LEU A C 1
ATOM 762 O O . LEU A 1 104 ? -4.287 -8.106 13.586 1.00 88.12 104 LEU A O 1
ATOM 766 N N . LYS A 1 105 ? -4.921 -10.197 13.045 1.00 89.44 105 LYS A N 1
ATOM 767 C CA . LYS A 1 105 ? -5.944 -10.375 14.090 1.00 89.44 105 LYS A CA 1
ATOM 768 C C . LYS A 1 105 ? -7.034 -9.306 13.978 1.00 89.44 105 LYS A C 1
ATOM 770 O O . LYS A 1 105 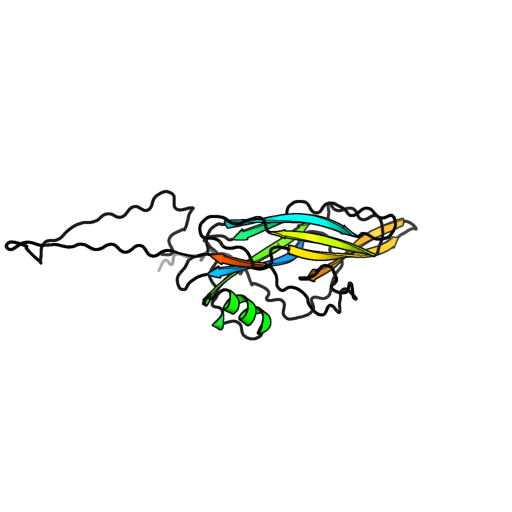? -7.278 -8.538 14.914 1.00 89.44 105 LYS A O 1
ATOM 775 N N . ARG A 1 106 ? -7.622 -9.208 12.785 1.00 90.12 106 ARG A N 1
ATOM 776 C CA . ARG A 1 106 ? -8.666 -8.241 12.425 1.00 90.12 106 ARG A CA 1
ATOM 777 C C . ARG A 1 106 ? -9.807 -8.951 11.712 1.00 90.12 106 ARG A C 1
ATOM 779 O O . ARG A 1 106 ? -9.562 -9.753 10.817 1.00 90.12 106 ARG A O 1
ATOM 786 N N . ASP A 1 107 ? -11.039 -8.616 12.086 1.00 89.88 107 ASP A N 1
ATOM 787 C CA . ASP A 1 107 ? -12.252 -9.201 11.493 1.00 89.88 107 ASP A CA 1
ATOM 788 C C . ASP A 1 107 ? -12.775 -8.388 10.305 1.00 89.88 107 ASP A C 1
ATOM 790 O O . ASP A 1 107 ? -13.545 -8.891 9.478 1.00 89.88 107 ASP A O 1
ATOM 794 N N . TYR A 1 108 ? -12.334 -7.132 10.202 1.00 93.50 108 TYR A N 1
ATOM 795 C CA . TYR A 1 108 ? -12.716 -6.196 9.157 1.00 93.50 108 TYR A CA 1
ATOM 796 C C . TYR A 1 108 ? -11.488 -5.591 8.487 1.00 93.50 108 TYR A C 1
ATOM 798 O O . TYR A 1 108 ? -10.392 -5.569 9.046 1.00 93.50 108 TYR A O 1
ATOM 806 N N . TYR A 1 109 ? -11.665 -5.080 7.273 1.00 94.69 109 TYR A N 1
ATOM 807 C CA . TYR A 1 109 ? -10.615 -4.373 6.555 1.00 94.69 109 TYR A CA 1
ATOM 808 C C . TYR A 1 109 ? -11.172 -3.309 5.605 1.00 94.69 109 TYR A C 1
ATOM 810 O O . TYR A 1 109 ? -12.291 -3.413 5.101 1.00 94.69 109 TYR A O 1
ATOM 818 N N . ALA A 1 110 ? -10.356 -2.301 5.318 1.00 94.88 110 ALA A N 1
ATOM 819 C CA . ALA A 1 110 ? -10.501 -1.419 4.167 1.00 94.88 110 ALA A CA 1
ATOM 820 C C . ALA A 1 110 ? -9.350 -1.672 3.187 1.00 94.88 110 ALA A C 1
ATOM 822 O O . ALA A 1 110 ? -8.321 -2.234 3.555 1.00 94.88 110 ALA A O 1
ATOM 823 N N . SER A 1 111 ? -9.515 -1.284 1.925 1.00 94.12 111 SER A N 1
ATOM 824 C CA . SER A 1 111 ? -8.479 -1.477 0.906 1.00 94.12 111 SER A CA 1
ATOM 825 C C . SER A 1 111 ? -8.471 -0.322 -0.083 1.00 94.12 111 SER A C 1
ATOM 827 O O . SER A 1 111 ? -9.541 0.048 -0.569 1.00 94.12 111 SER A O 1
ATOM 829 N N . THR A 1 112 ? -7.292 0.167 -0.445 1.00 94.75 112 THR A N 1
ATOM 830 C CA . THR A 1 112 ? -7.107 1.210 -1.461 1.00 94.75 112 THR A CA 1
ATOM 831 C C . THR A 1 112 ? -5.974 0.834 -2.411 1.00 94.75 112 THR A C 1
ATOM 833 O O . THR A 1 112 ? -5.120 0.016 -2.071 1.00 94.75 112 THR A O 1
ATOM 836 N N . ASN A 1 113 ? -5.973 1.395 -3.617 1.00 93.12 113 ASN A N 1
ATOM 837 C CA . ASN A 1 113 ? -4.941 1.111 -4.609 1.00 93.12 113 ASN A CA 1
ATOM 838 C C . ASN A 1 113 ? -3.921 2.240 -4.660 1.00 93.12 113 ASN A C 1
ATOM 840 O O . ASN A 1 113 ? -4.282 3.415 -4.631 1.00 93.12 113 ASN A O 1
ATOM 844 N N . VAL A 1 114 ? -2.659 1.866 -4.826 1.00 94.25 114 VAL A N 1
ATOM 845 C CA . VAL A 1 114 ? -1.582 2.788 -5.169 1.00 94.25 114 VAL A CA 1
ATOM 846 C C . VAL A 1 114 ? -1.355 2.712 -6.667 1.00 94.25 114 VAL A C 1
ATOM 848 O O . VAL A 1 114 ? -1.255 1.625 -7.240 1.00 94.25 114 VAL A O 1
ATOM 851 N N . SER A 1 115 ? -1.297 3.875 -7.307 1.00 92.44 115 SER A N 1
ATOM 852 C CA . SER A 1 115 ? -1.128 4.000 -8.750 1.00 92.44 115 SER A CA 1
ATOM 853 C C . SER A 1 115 ? 0.121 4.783 -9.111 1.00 92.44 115 SER A C 1
ATOM 855 O O . SER A 1 115 ? 0.512 5.704 -8.399 1.00 92.44 115 SER A O 1
ATOM 857 N N . VAL A 1 116 ? 0.686 4.462 -10.270 1.00 91.31 116 VAL A N 1
ATOM 858 C CA . VAL A 1 116 ? 1.742 5.243 -10.916 1.00 91.31 116 VAL A CA 1
ATOM 859 C C . VAL A 1 116 ? 1.198 5.799 -12.223 1.00 91.31 116 VAL A C 1
ATOM 861 O O . VAL A 1 116 ? 0.532 5.091 -12.977 1.00 91.31 116 VAL A O 1
ATOM 864 N N . ASN A 1 117 ? 1.469 7.076 -12.483 1.00 90.19 117 ASN A N 1
ATOM 865 C CA . ASN A 1 117 ? 1.278 7.669 -13.800 1.00 90.19 117 ASN A CA 1
ATOM 866 C C . ASN A 1 117 ? 2.535 7.411 -14.633 1.00 90.19 117 ASN A C 1
ATOM 868 O O . ASN A 1 117 ? 3.626 7.779 -14.207 1.00 90.19 117 ASN A O 1
ATOM 872 N N . TRP A 1 118 ? 2.386 6.763 -15.786 1.00 88.56 118 TRP A N 1
ATOM 873 C CA . TRP A 1 118 ? 3.509 6.451 -16.674 1.00 88.56 118 TRP A CA 1
ATOM 874 C C . TRP A 1 118 ? 3.737 7.509 -17.748 1.00 88.56 118 TRP A C 1
ATOM 876 O O . TRP A 1 118 ? 4.796 7.523 -18.366 1.00 88.56 118 TRP A O 1
ATOM 886 N N . SER A 1 119 ? 2.779 8.412 -17.967 1.00 85.44 119 SER A N 1
ATOM 887 C CA . SER A 1 119 ? 2.831 9.389 -19.061 1.00 85.44 119 SER A CA 1
ATOM 888 C C . SER A 1 119 ? 4.002 10.374 -18.949 1.00 85.44 119 SER A C 1
ATOM 890 O O . SER A 1 119 ? 4.441 10.923 -19.957 1.00 85.44 119 SER A O 1
ATOM 892 N N . ASP A 1 120 ? 4.510 10.623 -17.739 1.00 85.50 120 ASP A N 1
ATOM 893 C CA . ASP A 1 120 ? 5.679 11.470 -17.471 1.00 85.50 120 ASP A CA 1
ATOM 894 C C . ASP A 1 120 ? 6.988 10.670 -17.335 1.00 85.50 120 ASP A C 1
ATOM 896 O O . ASP A 1 120 ? 8.068 11.261 -17.228 1.00 85.50 120 ASP A O 1
ATOM 900 N N . LYS A 1 121 ? 6.921 9.334 -17.351 1.00 90.75 121 LYS A N 1
ATOM 901 C CA . LYS A 1 121 ? 8.074 8.451 -17.153 1.00 90.75 121 LYS A CA 1
ATOM 902 C C . LYS A 1 121 ? 8.691 8.100 -18.497 1.00 90.75 121 LYS A C 1
ATOM 904 O O . LYS A 1 121 ? 8.040 7.559 -19.384 1.00 90.75 121 LYS A O 1
ATOM 909 N N . LYS A 1 122 ? 9.978 8.414 -18.651 1.00 91.19 122 LYS A N 1
ATOM 910 C CA . LYS A 1 122 ? 10.725 8.143 -19.882 1.00 91.19 122 LYS A CA 1
ATOM 911 C C . LYS A 1 122 ? 11.632 6.940 -19.694 1.00 91.19 122 LYS A C 1
ATOM 913 O O . LYS A 1 122 ? 12.540 6.984 -18.868 1.00 91.19 122 LYS A O 1
ATOM 918 N N . PHE A 1 123 ? 11.391 5.911 -20.495 1.00 92.81 123 PHE A N 1
ATOM 919 C CA . PHE A 1 123 ? 12.267 4.757 -20.631 1.00 92.81 123 PHE A CA 1
ATOM 920 C C . PHE A 1 123 ? 13.076 4.882 -21.921 1.00 92.81 123 PHE A C 1
ATOM 922 O O . PHE A 1 123 ? 12.576 5.362 -22.937 1.00 92.81 123 PHE A O 1
ATOM 929 N N . ASP A 1 124 ? 14.340 4.485 -21.857 1.00 92.25 124 ASP A N 1
ATOM 930 C CA . ASP A 1 124 ? 15.317 4.618 -22.938 1.00 92.25 124 ASP A CA 1
ATOM 931 C C . ASP A 1 124 ? 15.712 3.273 -23.565 1.00 92.25 124 ASP A C 1
ATOM 933 O O . ASP A 1 124 ? 16.365 3.265 -24.611 1.00 92.25 124 ASP A O 1
ATOM 937 N N . LYS A 1 125 ? 15.316 2.148 -22.950 1.00 93.75 125 LYS A N 1
ATOM 938 C CA . LYS A 1 125 ? 15.509 0.786 -23.461 1.00 93.75 125 LYS A CA 1
ATOM 939 C C . LYS A 1 125 ? 14.357 -0.133 -23.061 1.00 93.75 125 LYS A C 1
ATOM 941 O O . LYS A 1 125 ? 13.676 0.088 -22.063 1.00 93.75 125 LYS A O 1
ATOM 946 N N . ALA A 1 126 ? 14.193 -1.214 -23.818 1.00 92.88 126 ALA A N 1
ATOM 947 C CA . ALA A 1 126 ? 13.352 -2.332 -23.414 1.00 92.88 126 ALA A CA 1
ATOM 948 C C . ALA A 1 126 ? 14.034 -3.161 -22.317 1.00 92.88 126 ALA A C 1
ATOM 950 O O . ALA A 1 126 ? 15.266 -3.232 -22.241 1.00 92.88 126 ALA A O 1
ATOM 951 N N . GLY A 1 127 ? 13.223 -3.831 -21.505 1.00 91.44 127 GLY A N 1
ATOM 952 C CA . GLY A 1 127 ? 13.665 -4.730 -20.446 1.00 91.44 127 GLY A CA 1
ATOM 953 C C . GLY A 1 127 ? 12.965 -4.451 -19.123 1.00 91.44 127 GLY A C 1
ATOM 954 O O . GLY A 1 127 ? 11.908 -3.824 -19.087 1.00 91.44 127 GLY A O 1
ATOM 955 N N . VAL A 1 128 ? 13.550 -4.945 -18.031 1.00 92.44 128 VAL A N 1
ATOM 956 C CA . VAL A 1 128 ? 12.942 -4.851 -16.700 1.00 92.44 128 VAL A CA 1
ATOM 957 C C . VAL A 1 128 ? 13.662 -3.829 -15.836 1.00 92.44 128 VAL A C 1
ATOM 959 O O . VAL A 1 128 ? 14.878 -3.895 -15.641 1.00 92.44 128 VAL A O 1
ATOM 962 N N . TYR A 1 129 ? 12.881 -2.900 -15.298 1.00 94.38 129 TYR A N 1
ATOM 963 C CA . TYR A 1 129 ? 13.311 -1.895 -14.339 1.00 94.38 129 TYR A CA 1
ATOM 964 C C . TYR A 1 129 ? 12.766 -2.275 -12.960 1.00 94.38 129 TYR A C 1
ATOM 966 O O . TYR A 1 129 ? 11.552 -2.356 -12.783 1.00 94.38 129 TYR A O 1
ATOM 974 N N . LYS A 1 130 ? 13.654 -2.523 -11.994 1.00 94.81 130 LYS A N 1
ATOM 975 C CA . LYS A 1 130 ? 13.293 -2.943 -10.633 1.00 94.81 130 LYS A CA 1
ATOM 976 C C . LYS A 1 130 ? 13.393 -1.768 -9.675 1.00 94.81 130 LYS A C 1
ATOM 978 O O . LYS A 1 130 ? 14.412 -1.069 -9.632 1.00 94.81 130 LYS A O 1
ATOM 983 N N . TYR A 1 131 ? 12.357 -1.606 -8.868 1.00 96.31 131 TYR A N 1
ATOM 984 C CA . TYR A 1 131 ? 12.255 -0.592 -7.832 1.00 96.31 131 TYR A CA 1
ATOM 985 C C . TYR A 1 131 ? 12.031 -1.246 -6.476 1.00 96.31 131 TYR A C 1
ATOM 987 O O . TYR A 1 131 ? 11.307 -2.231 -6.367 1.00 96.31 131 TYR A O 1
ATOM 995 N N . LYS A 1 132 ? 12.620 -0.671 -5.435 1.00 97.00 132 LYS A N 1
ATOM 996 C CA . LYS A 1 132 ? 12.340 -0.998 -4.042 1.00 97.00 132 LYS A CA 1
ATOM 997 C C . LYS A 1 132 ? 11.322 0.001 -3.517 1.00 97.00 132 LYS A C 1
ATOM 999 O O . LYS A 1 132 ? 11.547 1.209 -3.572 1.00 97.00 132 LYS A O 1
ATOM 1004 N N . ILE A 1 133 ? 10.211 -0.508 -3.010 1.00 98.12 133 ILE A N 1
ATOM 1005 C CA . ILE A 1 133 ? 9.128 0.270 -2.417 1.00 98.12 133 ILE A CA 1
ATOM 1006 C C . ILE A 1 133 ? 9.224 0.094 -0.906 1.00 98.12 133 ILE A C 1
ATOM 1008 O O . ILE A 1 133 ? 9.257 -1.030 -0.404 1.00 98.12 133 ILE A O 1
ATOM 1012 N N . THR A 1 134 ? 9.324 1.205 -0.180 1.00 98.25 134 THR A N 1
ATOM 1013 C CA . THR A 1 134 ? 9.431 1.194 1.283 1.00 98.25 134 THR A CA 1
ATOM 1014 C C . THR A 1 134 ? 8.289 1.988 1.887 1.00 98.25 134 THR A C 1
ATOM 1016 O O . THR A 1 134 ? 8.152 3.181 1.620 1.00 98.25 134 THR A O 1
ATOM 1019 N N . GLU A 1 135 ? 7.483 1.328 2.708 1.00 98.25 135 GLU A N 1
ATOM 1020 C CA . GLU A 1 135 ? 6.437 1.969 3.492 1.00 98.25 135 GLU A CA 1
ATOM 1021 C C . GLU A 1 135 ? 7.044 2.852 4.578 1.00 98.25 135 GLU A C 1
ATOM 1023 O O . GLU A 1 135 ? 7.925 2.438 5.338 1.00 98.25 135 GLU A O 1
ATOM 1028 N N . GLN A 1 136 ? 6.574 4.093 4.645 1.00 97.69 136 GLN A N 1
ATOM 1029 C CA . GLN A 1 136 ? 6.989 5.030 5.674 1.00 97.69 136 GLN A CA 1
ATOM 1030 C C . GLN A 1 136 ? 6.405 4.620 7.028 1.0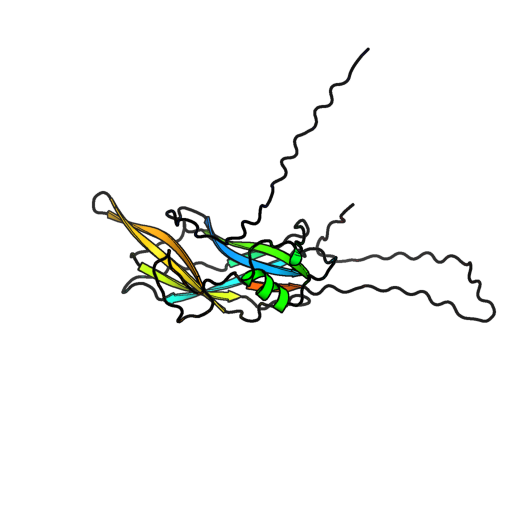0 97.69 136 GLN A C 1
ATOM 1032 O O . GLN A 1 136 ? 5.305 4.073 7.133 1.00 97.69 136 GLN A O 1
ATOM 1037 N N . LYS A 1 137 ? 7.145 4.929 8.094 1.00 96.19 137 LYS A N 1
ATOM 1038 C CA . LYS A 1 137 ? 6.716 4.637 9.460 1.00 96.19 137 LYS A CA 1
ATOM 1039 C C . LYS A 1 137 ? 5.355 5.279 9.751 1.00 96.19 137 LYS A C 1
ATOM 1041 O O . LYS A 1 137 ? 5.192 6.490 9.606 1.00 96.19 137 LYS A O 1
ATOM 1046 N N . LEU A 1 138 ? 4.424 4.464 10.231 1.00 94.56 138 LEU A N 1
ATOM 1047 C CA . LEU A 1 138 ? 3.134 4.895 10.745 1.00 94.56 138 LEU A CA 1
ATOM 1048 C C . LEU A 1 138 ? 3.233 5.288 12.224 1.00 94.56 138 LEU A C 1
ATOM 1050 O O . LEU A 1 138 ? 4.149 4.901 12.955 1.00 94.56 138 LEU A O 1
ATOM 1054 N N . ASP A 1 139 ? 2.285 6.111 12.655 1.00 87.50 139 ASP A N 1
ATOM 1055 C CA . ASP A 1 139 ? 2.256 6.740 13.965 1.00 87.50 139 ASP A CA 1
ATOM 1056 C C . ASP A 1 139 ? 0.922 6.536 14.696 1.00 87.50 139 ASP A C 1
ATOM 1058 O O . ASP A 1 139 ? -0.119 6.195 14.125 1.00 87.50 139 ASP A O 1
ATOM 1062 N N . GLY A 1 140 ? 0.958 6.759 16.010 1.00 88.00 140 GLY A N 1
ATOM 1063 C CA . GLY A 1 140 ? -0.222 6.710 16.864 1.00 88.00 140 GLY A CA 1
ATOM 1064 C C . GLY A 1 140 ? -0.863 5.324 16.914 1.00 88.00 140 GLY A C 1
ATOM 1065 O O . GLY A 1 140 ? -0.306 4.395 17.489 1.00 88.00 140 GLY A O 1
ATOM 1066 N N . LYS A 1 141 ? -2.079 5.221 16.372 1.00 90.00 141 LYS A N 1
ATOM 1067 C CA . LYS A 1 141 ? -2.924 4.015 16.425 1.00 90.00 141 LYS A CA 1
ATOM 1068 C C . LYS A 1 141 ? -2.740 3.079 15.230 1.00 90.00 141 LYS A C 1
ATOM 1070 O O . LYS A 1 141 ? -3.415 2.054 15.158 1.00 90.00 141 LYS A O 1
ATOM 1075 N N . PHE A 1 142 ? -1.882 3.454 14.291 1.00 93.94 142 PHE A N 1
ATOM 1076 C CA . PHE A 1 142 ? -1.605 2.686 13.090 1.00 93.94 142 PHE A CA 1
ATOM 1077 C C . PHE A 1 142 ? -0.343 1.852 13.289 1.00 93.94 142 PHE A C 1
ATOM 1079 O O . PHE A 1 142 ? 0.652 2.357 13.807 1.00 93.94 142 PHE A O 1
ATOM 1086 N N . ASN A 1 143 ? -0.377 0.596 12.854 1.00 95.00 143 ASN A N 1
ATOM 1087 C CA . ASN A 1 143 ? 0.801 -0.261 12.794 1.00 95.00 143 ASN A CA 1
ATOM 1088 C C . ASN A 1 143 ? 1.073 -0.615 11.339 1.00 95.00 143 ASN A C 1
ATOM 1090 O O . ASN A 1 143 ? 0.139 -0.995 10.630 1.00 95.00 143 ASN A O 1
ATOM 1094 N N . ASN A 1 144 ? 2.340 -0.494 10.951 1.00 96.31 144 ASN A N 1
ATOM 1095 C CA . ASN A 1 144 ? 2.835 -0.881 9.638 1.00 96.31 144 ASN A CA 1
ATOM 1096 C C . ASN A 1 144 ? 2.622 -2.370 9.353 1.00 96.31 144 ASN A C 1
ATOM 1098 O O . ASN A 1 144 ? 2.553 -3.189 10.280 1.00 96.31 144 ASN A O 1
ATOM 1102 N N . ASP A 1 145 ? 2.653 -2.706 8.069 1.00 95.19 145 ASP A N 1
ATOM 1103 C CA . ASP A 1 145 ? 2.891 -4.065 7.604 1.00 95.19 145 ASP A CA 1
ATOM 1104 C C . ASP A 1 145 ? 4.143 -4.671 8.280 1.00 95.19 145 ASP A C 1
ATOM 1106 O O . ASP A 1 145 ? 5.166 -3.985 8.422 1.00 95.19 145 ASP A O 1
ATOM 1110 N N . PRO A 1 146 ? 4.110 -5.958 8.687 1.00 91.31 146 PRO A N 1
ATOM 1111 C CA . PRO A 1 146 ? 5.276 -6.640 9.253 1.00 91.31 146 PRO A CA 1
ATOM 1112 C C . PRO A 1 146 ? 6.543 -6.565 8.384 1.00 91.31 146 PRO A C 1
ATOM 1114 O O . PRO A 1 146 ? 7.651 -6.548 8.920 1.00 91.31 146 PRO A O 1
ATOM 1117 N N . SER A 1 147 ? 6.387 -6.518 7.059 1.00 93.81 147 SER A N 1
ATOM 1118 C CA . SER A 1 147 ? 7.442 -6.237 6.090 1.00 93.81 147 SER A CA 1
ATOM 1119 C C . SER A 1 147 ? 7.169 -4.909 5.386 1.00 93.81 147 SER A C 1
ATOM 1121 O O . SER A 1 147 ? 6.319 -4.804 4.504 1.00 93.81 147 SER A O 1
ATOM 1123 N N . THR A 1 148 ? 7.946 -3.881 5.714 1.00 96.38 148 THR A N 1
ATOM 1124 C CA . THR A 1 148 ? 7.789 -2.544 5.116 1.00 96.38 148 THR A CA 1
ATOM 1125 C C . THR A 1 148 ? 8.441 -2.409 3.741 1.00 96.38 148 THR A C 1
ATOM 1127 O O . THR A 1 148 ? 8.239 -1.405 3.059 1.00 96.38 148 THR A O 1
ATOM 1130 N N . VAL A 1 149 ? 9.206 -3.408 3.299 1.00 96.81 149 VAL A N 1
ATOM 1131 C CA . VAL A 1 149 ? 9.929 -3.394 2.022 1.00 96.81 149 VAL A CA 1
ATOM 1132 C C . VAL A 1 149 ? 9.346 -4.438 1.081 1.00 96.81 149 VAL A C 1
ATOM 1134 O O . VAL A 1 149 ? 9.128 -5.582 1.474 1.00 96.81 149 VAL A O 1
ATOM 1137 N N . ARG A 1 150 ? 9.114 -4.023 -0.164 1.00 95.31 150 ARG A N 1
ATOM 1138 C CA . ARG A 1 150 ? 8.700 -4.862 -1.293 1.00 95.31 150 ARG A CA 1
ATOM 1139 C C . ARG A 1 150 ? 9.336 -4.333 -2.575 1.00 95.31 150 ARG A C 1
ATOM 1141 O O . ARG A 1 150 ? 9.947 -3.262 -2.573 1.00 95.31 150 ARG A O 1
ATOM 1148 N N . TYR A 1 151 ? 9.179 -5.052 -3.677 1.00 93.94 151 TYR A N 1
ATOM 1149 C CA . TYR A 1 151 ? 9.818 -4.709 -4.941 1.00 93.94 151 TYR A CA 1
ATOM 1150 C C . TYR A 1 151 ? 8.808 -4.690 -6.089 1.00 93.94 151 TYR A C 1
ATOM 1152 O O . TYR A 1 151 ? 7.874 -5.489 -6.138 1.00 93.94 151 TYR A O 1
ATOM 1160 N N . LEU A 1 152 ? 8.992 -3.734 -6.997 1.00 93.50 152 LEU A N 1
ATOM 1161 C CA . LEU A 1 152 ? 8.174 -3.521 -8.184 1.00 93.50 152 LEU A CA 1
ATOM 1162 C C . LEU A 1 152 ? 9.045 -3.675 -9.429 1.00 93.50 152 LEU A C 1
ATOM 1164 O O . LEU A 1 152 ? 9.937 -2.862 -9.668 1.00 93.50 152 LEU A O 1
ATOM 1168 N N . ASP A 1 153 ? 8.737 -4.680 -10.237 1.00 91.62 153 ASP A N 1
ATOM 1169 C CA . ASP A 1 153 ? 9.324 -4.879 -11.555 1.00 91.62 153 ASP A CA 1
ATOM 1170 C C . ASP A 1 153 ? 8.425 -4.261 -12.622 1.00 91.62 153 ASP A C 1
ATOM 1172 O O . ASP A 1 153 ? 7.239 -4.585 -12.723 1.00 91.62 153 ASP A O 1
ATOM 1176 N N . VAL A 1 154 ? 9.002 -3.379 -13.433 1.00 91.81 154 VAL A N 1
ATOM 1177 C CA . VAL A 1 154 ? 8.343 -2.702 -14.551 1.00 91.81 154 VAL A CA 1
ATOM 1178 C C . VAL A 1 154 ? 8.923 -3.246 -15.850 1.00 91.81 154 VAL A C 1
ATOM 1180 O O . VAL A 1 154 ? 10.099 -3.038 -16.150 1.00 91.81 154 VAL A O 1
ATOM 1183 N N . TYR A 1 155 ? 8.093 -3.951 -16.613 1.00 91.00 155 TYR A N 1
ATOM 1184 C CA . TYR A 1 155 ? 8.447 -4.534 -17.903 1.00 91.00 155 TYR A CA 1
ATOM 1185 C C . TYR A 1 155 ? 8.177 -3.500 -18.984 1.00 91.00 155 TYR A C 1
ATOM 1187 O O . TYR A 1 155 ? 7.056 -3.006 -19.101 1.00 91.00 155 TYR A O 1
ATOM 1195 N N . VAL A 1 156 ? 9.199 -3.172 -19.764 1.00 91.69 156 VAL A N 1
ATOM 1196 C CA . VAL A 1 156 ? 9.135 -2.179 -20.834 1.00 91.69 156 VAL A CA 1
ATOM 1197 C C . VAL A 1 156 ? 9.397 -2.871 -22.161 1.00 91.69 156 VAL A C 1
ATOM 1199 O O . VAL A 1 156 ? 10.462 -3.464 -22.348 1.00 91.69 156 VAL A O 1
ATOM 1202 N N . ASP A 1 157 ? 8.441 -2.763 -23.079 1.00 90.25 157 ASP A N 1
ATOM 1203 C CA . ASP A 1 157 ? 8.579 -3.263 -24.445 1.00 90.25 157 ASP A CA 1
ATOM 1204 C C . ASP A 1 157 ? 9.024 -2.122 -25.368 1.00 90.25 157 ASP A C 1
ATOM 1206 O O . ASP A 1 157 ? 8.722 -0.947 -25.138 1.00 90.25 157 ASP A O 1
ATOM 1210 N N . ALA A 1 158 ? 9.757 -2.476 -26.422 1.00 91.44 158 ALA A N 1
ATOM 1211 C CA . ALA A 1 158 ? 10.043 -1.571 -27.523 1.00 91.44 158 ALA A CA 1
ATOM 1212 C C . ALA A 1 158 ? 9.058 -1.825 -28.662 1.00 91.44 158 ALA A C 1
ATOM 1214 O O . ALA A 1 158 ? 8.848 -2.967 -29.073 1.00 91.44 158 ALA A O 1
ATOM 1215 N N . SER A 1 159 ? 8.518 -0.753 -29.218 1.00 87.38 159 SER A N 1
ATOM 1216 C CA . SER A 1 159 ? 7.846 -0.756 -30.510 1.00 87.38 159 SER A CA 1
ATOM 1217 C C . SER A 1 159 ? 8.643 0.098 -31.487 1.00 87.38 159 SER A C 1
ATOM 1219 O O . SER A 1 159 ? 9.176 1.145 -31.125 1.00 87.38 159 SER A O 1
ATOM 1221 N N . GLU A 1 160 ? 8.746 -0.360 -32.730 1.00 88.94 160 GLU A N 1
ATOM 1222 C CA . GLU A 1 160 ? 9.404 0.379 -33.804 1.00 88.94 160 GLU A CA 1
ATOM 1223 C C . GLU A 1 160 ? 8.347 0.932 -34.759 1.00 88.94 160 GLU A C 1
ATOM 1225 O O . GLU A 1 160 ? 7.455 0.209 -35.210 1.00 88.94 160 GLU A O 1
ATOM 1230 N N . SER A 1 161 ? 8.455 2.216 -35.084 1.00 85.44 161 SER A N 1
ATOM 1231 C CA . SER A 1 161 ? 7.645 2.858 -36.114 1.00 85.44 161 SER A CA 1
ATOM 1232 C C . SER A 1 161 ? 8.516 3.829 -36.899 1.00 85.44 161 SER A C 1
ATOM 1234 O O . SER A 1 161 ? 9.178 4.684 -36.320 1.00 85.44 161 SER A O 1
ATOM 1236 N N . ASN A 1 162 ? 8.541 3.692 -38.227 1.00 84.25 162 ASN A N 1
ATOM 1237 C CA . ASN A 1 162 ? 9.344 4.529 -39.129 1.00 84.25 162 ASN A CA 1
ATOM 1238 C C . ASN A 1 162 ? 10.848 4.606 -38.776 1.00 84.25 162 ASN A C 1
ATOM 1240 O O . ASN A 1 162 ? 11.488 5.623 -39.034 1.00 84.25 162 ASN A O 1
ATOM 1244 N N . GLY A 1 163 ? 11.420 3.539 -38.209 1.00 82.69 163 GLY A N 1
ATOM 1245 C CA . GLY A 1 163 ? 12.829 3.491 -37.800 1.00 82.69 163 GLY A CA 1
ATOM 1246 C C . GLY A 1 163 ? 13.132 4.178 -36.463 1.00 82.69 163 GLY A C 1
ATOM 1247 O O . GLY A 1 163 ? 14.296 4.249 -36.069 1.00 82.69 163 GLY A O 1
ATOM 1248 N N . GLU A 1 164 ? 12.111 4.672 -35.758 1.00 85.88 164 GLU A N 1
ATOM 1249 C CA . GLU A 1 164 ? 12.222 5.183 -34.393 1.00 85.88 164 GLU A CA 1
ATOM 1250 C C . GLU A 1 164 ? 11.671 4.159 -33.398 1.00 85.88 164 GLU A C 1
ATOM 1252 O O . GLU A 1 164 ? 10.594 3.588 -33.592 1.00 85.88 164 GLU A O 1
ATOM 1257 N N . TYR A 1 165 ? 12.418 3.939 -32.316 1.00 87.44 165 TYR A N 1
ATOM 1258 C CA . TYR A 1 165 ? 11.988 3.094 -31.210 1.00 87.44 165 TYR A CA 1
ATOM 1259 C C . TYR A 1 165 ? 11.253 3.926 -30.163 1.0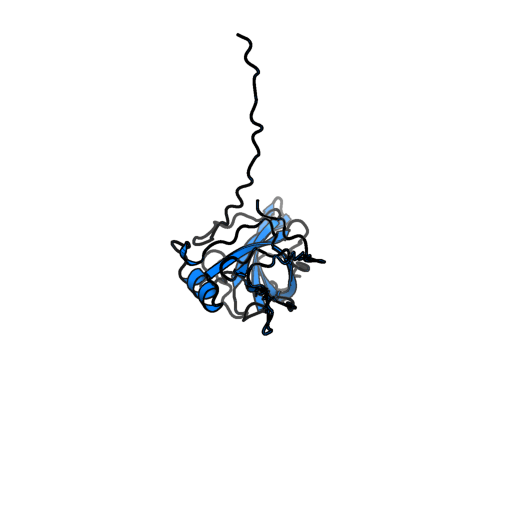0 87.44 165 TYR A C 1
ATOM 1261 O O . TYR A 1 165 ? 11.780 4.920 -29.660 1.00 87.44 165 TYR A O 1
ATOM 1269 N N . THR A 1 166 ? 10.064 3.471 -29.787 1.00 88.94 166 THR A N 1
ATOM 1270 C CA . THR A 1 166 ? 9.318 3.956 -28.628 1.00 88.94 166 THR A CA 1
ATOM 1271 C C . THR A 1 166 ? 9.264 2.875 -27.560 1.00 88.94 166 THR A C 1
ATOM 1273 O O . THR A 1 166 ? 9.083 1.700 -27.868 1.00 88.94 166 THR A O 1
ATOM 1276 N N . TYR A 1 167 ? 9.421 3.274 -26.300 1.00 90.06 167 TYR A N 1
ATOM 1277 C CA . TYR A 1 167 ? 9.439 2.365 -25.158 1.00 90.06 167 TYR A CA 1
ATOM 1278 C C . TYR A 1 167 ? 8.228 2.632 -24.275 1.00 90.06 167 TYR A C 1
ATOM 1280 O O . TYR A 1 167 ? 8.013 3.771 -23.854 1.00 90.06 167 TYR A O 1
ATOM 1288 N N . SER A 1 168 ? 7.441 1.599 -23.994 1.00 89.06 168 SER A N 1
ATOM 1289 C CA . SER A 1 168 ? 6.223 1.719 -23.194 1.00 89.06 168 SER A CA 1
ATOM 1290 C C . SER A 1 168 ? 6.124 0.612 -22.156 1.00 89.06 168 SER A C 1
ATOM 1292 O O . SER A 1 168 ? 6.656 -0.488 -22.321 1.00 89.06 168 SER A O 1
ATOM 1294 N N . VAL A 1 169 ? 5.452 0.922 -21.045 1.00 90.06 169 VAL A N 1
ATOM 1295 C CA . VAL A 1 169 ? 5.237 -0.047 -19.972 1.00 90.06 169 VAL A CA 1
ATOM 1296 C C . VAL A 1 169 ? 4.288 -1.125 -20.473 1.00 90.06 169 VAL A C 1
ATOM 1298 O O . VAL A 1 169 ? 3.135 -0.872 -20.817 1.00 90.06 169 VAL A O 1
ATOM 1301 N N . ALA A 1 170 ? 4.791 -2.346 -20.499 1.00 86.44 170 ALA A N 1
ATOM 1302 C CA . ALA A 1 170 ? 4.099 -3.521 -20.978 1.00 86.44 170 ALA A CA 1
ATOM 1303 C C . ALA A 1 170 ? 3.503 -4.366 -19.852 1.00 86.44 170 ALA A C 1
ATOM 1305 O O . ALA A 1 170 ? 2.755 -5.295 -20.137 1.00 86.44 170 ALA A O 1
ATOM 1306 N N . GLY A 1 171 ? 3.860 -4.092 -18.595 1.00 85.62 171 GLY A N 1
ATOM 1307 C CA . GLY A 1 171 ? 3.319 -4.763 -17.420 1.00 85.62 171 GLY A CA 1
ATOM 1308 C C . GLY A 1 171 ? 4.109 -4.446 -16.154 1.00 85.62 171 GLY A C 1
ATOM 1309 O O . GLY A 1 171 ? 5.249 -3.988 -16.213 1.00 85.62 171 GLY A O 1
ATOM 1310 N N . THR A 1 172 ? 3.501 -4.719 -15.003 1.00 88.62 172 THR A N 1
ATOM 1311 C CA . THR A 1 172 ? 4.145 -4.567 -13.697 1.00 88.62 172 THR A CA 1
ATOM 1312 C C . THR A 1 172 ? 3.923 -5.790 -12.824 1.00 88.62 172 THR A C 1
ATOM 1314 O O . THR A 1 172 ? 2.858 -6.410 -12.859 1.00 88.62 172 THR A O 1
ATOM 1317 N N . VAL A 1 173 ? 4.914 -6.115 -12.003 1.00 88.75 173 VAL A N 1
ATOM 1318 C CA . VAL A 1 173 ? 4.865 -7.226 -11.053 1.00 88.75 173 VAL A CA 1
ATOM 1319 C C . VAL A 1 173 ? 5.347 -6.728 -9.700 1.00 88.75 173 VAL A C 1
ATOM 1321 O O . VAL A 1 173 ? 6.417 -6.141 -9.602 1.00 88.75 173 VAL A O 1
ATOM 1324 N N . PHE A 1 174 ? 4.558 -6.982 -8.659 1.00 90.88 174 PHE A N 1
ATOM 1325 C CA . PHE A 1 174 ? 4.873 -6.600 -7.288 1.00 90.88 174 PHE A CA 1
ATOM 1326 C C . PHE A 1 174 ? 5.122 -7.848 -6.438 1.00 90.88 174 PHE A C 1
ATOM 1328 O O . PHE A 1 174 ? 4.308 -8.774 -6.466 1.00 90.88 174 PHE A O 1
ATOM 1335 N N . HIS A 1 175 ? 6.231 -7.900 -5.705 1.00 88.69 175 HIS A N 1
ATOM 1336 C CA . HIS A 1 175 ? 6.666 -9.080 -4.944 1.00 88.69 175 HIS A CA 1
ATOM 1337 C C . HIS A 1 175 ? 7.395 -8.700 -3.649 1.00 88.69 175 HIS A C 1
ATOM 1339 O O . HIS A 1 175 ? 7.685 -7.529 -3.398 1.00 88.69 175 HIS A O 1
ATOM 1345 N N . GLU A 1 176 ? 7.569 -9.679 -2.759 1.00 88.69 176 GLU A N 1
ATOM 1346 C CA . GLU A 1 176 ? 8.066 -9.440 -1.398 1.00 88.69 176 GLU A CA 1
ATOM 1347 C C . GLU A 1 176 ? 9.603 -9.390 -1.341 1.00 88.69 176 GLU A C 1
ATOM 1349 O O . GLU A 1 176 ? 10.141 -8.594 -0.571 1.00 88.69 176 GLU A O 1
ATOM 1354 N N . ASN A 1 177 ? 10.320 -10.170 -2.162 1.00 86.88 177 ASN A N 1
ATOM 1355 C CA . ASN A 1 177 ? 11.774 -10.307 -2.046 1.00 86.88 177 ASN A CA 1
ATOM 1356 C C . ASN A 1 177 ? 12.525 -9.783 -3.270 1.00 86.88 177 ASN A C 1
ATOM 1358 O O . ASN A 1 177 ? 12.160 -10.029 -4.413 1.00 86.88 177 ASN A O 1
ATOM 1362 N N . GLU A 1 178 ? 13.687 -9.171 -3.041 1.00 85.75 178 GLU A N 1
ATOM 1363 C CA . GLU A 1 178 ? 14.536 -8.653 -4.123 1.00 85.75 178 GLU A CA 1
ATOM 1364 C C . GLU A 1 178 ? 14.948 -9.727 -5.131 1.00 85.75 178 GLU A C 1
ATOM 1366 O O . GLU A 1 178 ? 15.022 -9.471 -6.336 1.00 85.75 178 GLU A O 1
ATOM 1371 N N . SER A 1 179 ? 15.252 -10.917 -4.609 1.00 79.56 179 SER A N 1
ATOM 1372 C CA . SER A 1 179 ? 15.748 -12.065 -5.364 1.00 79.56 179 SER A CA 1
ATOM 1373 C C . SER A 1 179 ? 14.643 -12.871 -6.037 1.00 79.56 179 SER A C 1
ATOM 1375 O O . SER A 1 179 ? 14.969 -13.841 -6.722 1.00 79.56 179 SER A O 1
ATOM 1377 N N . ASP A 1 180 ? 13.370 -12.500 -5.849 1.00 75.06 180 ASP A N 1
ATOM 1378 C CA . ASP A 1 180 ? 12.277 -13.175 -6.538 1.00 75.06 180 ASP A CA 1
ATOM 1379 C C . ASP A 1 180 ? 12.508 -13.075 -8.057 1.00 75.06 180 ASP A C 1
ATOM 1381 O O . ASP A 1 180 ? 12.943 -12.027 -8.567 1.00 75.06 180 ASP A O 1
ATOM 1385 N N . PRO A 1 181 ? 12.330 -14.194 -8.782 1.00 62.09 181 PRO A N 1
ATOM 1386 C CA . PRO A 1 181 ? 12.749 -14.286 -10.164 1.00 62.09 181 PRO A CA 1
ATOM 1387 C C . PRO A 1 181 ? 11.954 -13.307 -11.024 1.00 62.09 181 PRO A C 1
ATOM 1389 O O . PRO A 1 181 ? 10.726 -13.240 -10.972 1.00 62.09 181 PRO A O 1
ATOM 1392 N N . VAL A 1 182 ? 12.686 -12.580 -11.863 1.00 65.19 182 VAL A N 1
ATOM 1393 C CA . VAL A 1 182 ? 12.135 -11.698 -12.891 1.00 65.19 182 VAL A CA 1
ATOM 1394 C C . VAL A 1 182 ? 11.686 -12.573 -14.070 1.00 65.19 182 VAL A C 1
ATOM 1396 O O . VAL A 1 182 ? 12.334 -12.619 -15.114 1.00 65.19 182 VAL A O 1
ATOM 1399 N N . ASN A 1 183 ? 10.655 -13.389 -13.848 1.00 61.09 183 ASN A N 1
ATOM 1400 C CA . ASN A 1 183 ? 10.071 -14.264 -14.868 1.00 61.09 183 ASN A CA 1
ATOM 1401 C C . ASN A 1 183 ? 9.151 -13.466 -15.809 1.00 61.09 183 ASN A C 1
ATOM 1403 O O . ASN A 1 183 ? 8.927 -12.279 -15.600 1.00 61.09 183 ASN A O 1
ATOM 1407 N N . ASP A 1 184 ? 8.625 -14.101 -16.863 1.00 63.31 184 ASP A N 1
ATOM 1408 C CA . ASP A 1 184 ? 7.640 -13.492 -17.773 1.00 63.31 184 ASP A CA 1
ATOM 1409 C C . ASP A 1 184 ? 6.577 -12.700 -16.980 1.00 63.31 184 ASP A C 1
ATOM 1411 O O . ASP A 1 184 ? 6.048 -13.190 -15.978 1.00 63.31 184 ASP A O 1
ATOM 1415 N N . LYS A 1 185 ? 6.233 -11.485 -17.440 1.00 63.50 185 LYS A N 1
ATOM 1416 C CA . LYS A 1 185 ? 5.179 -10.627 -16.861 1.00 63.50 185 LYS A CA 1
ATOM 1417 C C . LYS A 1 185 ? 3.863 -11.379 -16.587 1.00 63.50 185 LYS A C 1
ATOM 1419 O O . LYS A 1 185 ? 3.081 -10.966 -15.723 1.00 63.50 185 LYS A O 1
ATOM 1424 N N . ASN A 1 186 ? 3.628 -12.484 -17.298 1.00 60.34 186 ASN A N 1
ATOM 1425 C CA . ASN A 1 186 ? 2.446 -13.333 -17.197 1.00 60.34 186 ASN A CA 1
ATOM 1426 C C . ASN A 1 186 ? 2.574 -14.522 -16.219 1.00 60.34 186 ASN A C 1
ATOM 1428 O O . ASN A 1 186 ? 1.547 -15.022 -15.763 1.00 60.34 186 ASN A O 1
ATOM 1432 N N . GLU A 1 187 ? 3.785 -14.941 -15.837 1.00 56.38 187 GLU A N 1
ATOM 1433 C CA . GLU A 1 187 ? 4.046 -16.133 -15.010 1.00 56.38 187 GLU A CA 1
ATOM 1434 C C . GLU A 1 187 ? 4.963 -15.806 -13.825 1.00 56.38 187 GLU A C 1
ATOM 1436 O O . GLU A 1 187 ? 6.137 -16.173 -13.783 1.00 56.38 187 GLU A O 1
ATOM 1441 N N . VAL A 1 188 ? 4.419 -15.110 -12.824 1.00 60.16 188 VAL A N 1
ATOM 1442 C CA . VAL A 1 188 ? 5.167 -14.835 -11.589 1.00 60.16 188 VAL A CA 1
ATOM 1443 C C . VAL A 1 188 ? 4.542 -15.582 -10.422 1.00 60.16 188 VAL A C 1
ATOM 1445 O O . VAL A 1 188 ? 3.499 -15.191 -9.890 1.00 60.16 188 VAL A O 1
ATOM 1448 N N . GLU A 1 189 ? 5.200 -16.670 -10.028 1.00 60.59 189 GLU A N 1
ATOM 1449 C CA . GLU A 1 189 ? 5.032 -17.268 -8.708 1.00 60.59 189 GLU A CA 1
ATOM 1450 C C . GLU A 1 189 ? 5.520 -16.251 -7.655 1.00 60.59 189 GLU A C 1
ATOM 1452 O O . GLU A 1 189 ? 6.533 -15.593 -7.857 1.00 60.59 189 GLU A O 1
ATOM 1457 N N . ASN A 1 190 ? 4.796 -16.096 -6.541 1.00 71.06 190 ASN A N 1
ATOM 1458 C CA . ASN A 1 190 ? 5.130 -15.191 -5.416 1.00 71.06 190 ASN A CA 1
ATOM 1459 C C . ASN A 1 190 ? 4.821 -13.690 -5.581 1.00 71.06 190 ASN A C 1
ATOM 1461 O O . ASN A 1 190 ? 5.431 -12.852 -4.918 1.00 71.06 190 ASN A O 1
ATOM 1465 N N . LYS A 1 191 ? 3.801 -13.323 -6.371 1.00 82.00 191 LYS A N 1
ATOM 1466 C CA . LYS A 1 191 ? 3.261 -11.952 -6.318 1.00 82.00 191 LYS A CA 1
ATOM 1467 C C . LYS A 1 191 ? 2.815 -11.591 -4.898 1.00 82.00 191 LYS A C 1
ATOM 1469 O O . LYS A 1 191 ? 2.085 -12.351 -4.254 1.00 82.00 191 LYS A O 1
ATOM 1474 N N . SER A 1 192 ? 3.217 -10.409 -4.441 1.00 88.12 192 SER A N 1
ATOM 1475 C CA . SER A 1 192 ? 2.706 -9.841 -3.202 1.00 88.12 192 SER A CA 1
ATOM 1476 C C . SER A 1 192 ? 1.269 -9.383 -3.416 1.00 88.12 192 SER A C 1
ATOM 1478 O O . SER A 1 192 ? 0.931 -8.810 -4.452 1.00 88.12 192 SER A O 1
ATOM 1480 N N . LEU A 1 193 ? 0.420 -9.617 -2.418 1.00 89.19 193 LEU A N 1
ATOM 1481 C CA . LEU A 1 193 ? -0.950 -9.107 -2.431 1.00 89.19 193 LEU A CA 1
ATOM 1482 C C . LEU A 1 193 ? -1.005 -7.598 -2.164 1.00 89.19 193 LEU A C 1
ATOM 1484 O O . LEU A 1 193 ? -2.014 -6.974 -2.472 1.00 89.19 193 LEU A O 1
ATOM 1488 N N . GLY A 1 194 ? 0.060 -7.015 -1.607 1.00 93.25 194 GLY A N 1
ATOM 1489 C CA . GLY A 1 194 ? 0.051 -5.641 -1.128 1.00 93.25 194 GLY A CA 1
ATOM 1490 C C . GLY A 1 194 ? 0.641 -5.495 0.266 1.00 93.25 194 GLY A C 1
ATOM 1491 O O . GLY A 1 194 ? 1.210 -6.452 0.798 1.00 93.25 194 GLY A O 1
ATOM 1492 N N . TYR A 1 195 ? 0.466 -4.305 0.838 1.00 96.25 195 TYR A N 1
ATOM 1493 C CA . TYR A 1 195 ? 0.761 -3.995 2.241 1.00 96.25 195 TYR A CA 1
ATOM 1494 C C . TYR A 1 195 ? -0.467 -4.250 3.127 1.00 96.25 195 TYR A C 1
ATOM 1496 O O . TYR A 1 195 ? -1.603 -4.089 2.680 1.00 96.25 195 TYR A O 1
ATOM 1504 N N . PHE A 1 196 ? -0.231 -4.664 4.367 1.00 96.12 196 PHE A N 1
ATOM 1505 C CA . PHE A 1 196 ? -1.199 -5.102 5.366 1.00 96.12 196 PHE A CA 1
ATOM 1506 C C . PHE A 1 196 ? -0.972 -4.343 6.676 1.00 96.12 196 PHE A C 1
ATOM 1508 O O . PHE A 1 196 ? -0.371 -4.856 7.618 1.00 96.12 196 PHE A O 1
ATOM 1515 N N . ASP A 1 197 ? -1.481 -3.120 6.733 1.00 96.94 197 ASP A N 1
ATOM 1516 C CA . ASP A 1 197 ? -1.446 -2.281 7.926 1.00 96.94 197 ASP A CA 1
ATOM 1517 C C . ASP A 1 197 ? -2.607 -2.603 8.864 1.00 96.94 197 ASP A C 1
ATOM 1519 O O . ASP A 1 197 ? -3.602 -3.226 8.486 1.00 96.94 197 ASP A O 1
ATOM 1523 N N . SER A 1 198 ? -2.541 -2.116 10.101 1.00 95.44 198 SER A N 1
ATOM 1524 C CA . SER A 1 198 ? -3.667 -2.201 11.033 1.00 95.44 198 SER A CA 1
ATOM 1525 C C . SER A 1 198 ? -3.935 -0.885 11.747 1.00 95.44 198 SER A C 1
ATOM 1527 O O . SER A 1 198 ? -3.024 -0.115 12.040 1.00 95.44 198 SER A O 1
ATOM 1529 N N . TYR A 1 199 ? -5.203 -0.653 12.072 1.00 93.94 199 TYR A N 1
ATOM 1530 C CA . TYR A 1 199 ? -5.654 0.469 12.884 1.00 93.94 199 TYR A CA 1
ATOM 1531 C C . TYR A 1 199 ? -6.305 -0.054 14.166 1.00 93.94 199 TYR A C 1
ATOM 1533 O O . TYR A 1 199 ? -7.199 -0.899 14.116 1.00 93.94 199 TYR A O 1
ATOM 1541 N N . ASN A 1 200 ? -5.829 0.428 15.313 1.00 89.81 200 ASN A N 1
ATOM 1542 C CA . ASN A 1 200 ? -6.409 0.138 16.623 1.00 89.81 200 ASN A CA 1
ATOM 1543 C C . ASN A 1 200 ? -7.449 1.205 16.964 1.00 89.81 200 ASN A C 1
ATOM 1545 O O . ASN A 1 200 ? -7.130 2.398 16.974 1.00 89.81 200 ASN A O 1
ATOM 1549 N N . SER A 1 201 ? -8.672 0.803 17.295 1.00 83.31 201 SER A N 1
ATOM 1550 C CA . SER A 1 201 ? -9.646 1.722 17.874 1.00 83.31 201 SER A CA 1
ATOM 1551 C C . SER A 1 201 ? -9.490 1.751 19.401 1.00 83.31 201 SER A C 1
ATOM 1553 O O . SER A 1 201 ? -8.649 1.059 19.972 1.00 83.31 201 SER A O 1
ATOM 1555 N N . VAL A 1 202 ? -10.193 2.660 20.078 1.00 79.19 202 VAL A N 1
ATOM 1556 C CA . VAL A 1 202 ? -10.248 2.649 21.549 1.00 79.19 202 VAL A CA 1
ATOM 1557 C C . VAL A 1 202 ? -11.678 2.892 21.981 1.00 79.19 202 VAL A C 1
ATOM 1559 O O . VAL A 1 202 ? -12.340 3.783 21.443 1.00 79.19 202 VAL A O 1
ATOM 1562 N N . ASP A 1 203 ? -12.105 2.153 22.995 1.00 79.62 203 ASP A N 1
ATOM 1563 C CA . ASP A 1 203 ? -13.405 2.349 23.612 1.00 79.62 203 ASP A CA 1
ATOM 1564 C C . ASP A 1 203 ? -13.353 3.473 24.644 1.00 79.62 203 ASP A C 1
ATOM 1566 O O . ASP A 1 203 ? -12.433 3.571 25.461 1.00 79.62 203 ASP A O 1
ATOM 1570 N N . LEU A 1 204 ? -14.386 4.313 24.640 1.00 80.12 204 LEU A N 1
ATOM 1571 C CA . LEU A 1 204 ? -14.621 5.284 25.699 1.00 80.12 204 LEU A CA 1
ATOM 1572 C C . LEU A 1 204 ? -15.703 4.745 26.632 1.00 80.12 204 LEU A C 1
ATOM 1574 O O . LEU A 1 204 ? -16.877 4.698 26.272 1.00 80.12 204 LEU A O 1
ATOM 1578 N N . THR A 1 205 ? -15.311 4.384 27.854 1.00 83.38 205 THR A N 1
ATOM 1579 C CA . THR A 1 205 ? -16.256 4.005 28.912 1.00 83.38 205 THR A CA 1
ATOM 1580 C C . THR A 1 205 ? -16.464 5.176 29.868 1.00 83.38 205 THR A C 1
ATOM 1582 O O . THR A 1 205 ? -15.502 5.729 30.400 1.00 83.38 205 THR A O 1
ATOM 1585 N N . PHE A 1 206 ? -17.723 5.541 30.109 1.00 84.44 206 PHE A N 1
ATOM 1586 C CA . PHE A 1 206 ? -18.110 6.562 31.080 1.00 84.44 206 PHE A CA 1
ATOM 1587 C C . PHE A 1 206 ? -18.996 5.940 32.162 1.00 84.44 206 PHE A C 1
ATOM 1589 O O . PHE A 1 206 ? -20.053 5.390 31.857 1.00 84.44 206 PHE A O 1
ATOM 1596 N N . GLU A 1 207 ? -18.577 6.036 33.426 1.00 88.44 207 GLU A N 1
ATOM 1597 C CA . GLU A 1 207 ? -19.299 5.464 34.565 1.00 88.44 207 GLU A CA 1
ATOM 1598 C C . GLU A 1 207 ? -19.665 6.548 35.588 1.00 88.44 207 GLU A C 1
ATOM 1600 O O . GLU A 1 207 ? -18.815 7.316 36.045 1.00 88.44 207 GLU A O 1
ATOM 1605 N N . LYS A 1 208 ? -20.937 6.577 35.999 1.00 83.50 208 LYS A N 1
ATOM 1606 C CA . LYS A 1 208 ? -21.413 7.400 37.114 1.00 83.50 208 LYS A CA 1
ATOM 1607 C C . LYS A 1 208 ? -21.531 6.540 38.369 1.00 83.50 208 LYS A C 1
ATOM 1609 O O . LYS A 1 208 ? -22.371 5.650 38.440 1.00 83.50 208 LYS A O 1
ATOM 1614 N N . ARG A 1 209 ? -20.743 6.869 39.394 1.00 86.19 209 ARG A N 1
ATOM 1615 C CA . ARG A 1 209 ? -20.893 6.320 40.750 1.00 86.19 209 ARG A CA 1
ATOM 1616 C C . ARG A 1 209 ? -21.565 7.339 41.662 1.00 86.19 209 ARG A C 1
ATOM 1618 O O . ARG A 1 209 ? -21.189 8.511 41.670 1.00 86.19 209 ARG A O 1
ATOM 1625 N N . ILE A 1 210 ? -22.556 6.886 42.425 1.00 82.88 210 ILE A N 1
ATOM 1626 C CA . ILE A 1 210 ? -23.220 7.654 43.484 1.00 82.88 210 ILE A CA 1
ATOM 1627 C C . ILE A 1 210 ? -23.038 6.854 44.777 1.00 82.88 210 ILE A C 1
ATOM 1629 O O . ILE A 1 210 ? -23.225 5.639 44.778 1.00 82.88 210 ILE A O 1
ATOM 1633 N N . SER A 1 211 ? -22.648 7.508 45.869 1.00 84.31 211 SER A N 1
ATOM 1634 C CA . SER A 1 211 ? -22.406 6.860 47.163 1.00 84.31 211 SER A CA 1
ATOM 1635 C C . SER A 1 211 ? -22.835 7.762 48.314 1.00 84.31 211 SER A C 1
ATOM 1637 O O . SER A 1 211 ? -22.716 8.980 48.208 1.00 84.31 211 SER A O 1
ATOM 1639 N N . GLY A 1 212 ? -23.266 7.168 49.426 1.00 86.00 212 GLY A N 1
ATOM 1640 C CA . GLY A 1 212 ? -23.683 7.886 50.631 1.00 86.00 212 GLY A CA 1
ATOM 1641 C C . GLY A 1 212 ? -24.986 7.328 51.200 1.00 86.00 212 GLY A C 1
ATOM 1642 O O . GLY A 1 212 ? -25.810 6.777 50.477 1.00 86.00 212 GLY A O 1
ATOM 1643 N N . ASN A 1 213 ? -25.177 7.469 52.509 1.00 85.88 213 ASN A N 1
ATOM 1644 C CA . ASN A 1 213 ? -26.350 6.965 53.234 1.00 85.88 213 ASN A CA 1
ATOM 1645 C C . ASN A 1 213 ? -27.649 7.744 52.952 1.00 85.88 213 ASN A C 1
ATOM 1647 O O . ASN A 1 213 ? -28.720 7.277 53.325 1.00 85.88 213 ASN A O 1
ATOM 1651 N N . GLN A 1 214 ? -27.561 8.901 52.295 1.00 84.25 214 GLN A N 1
ATOM 1652 C CA . GLN A 1 214 ? -28.703 9.712 51.858 1.00 84.25 214 GLN A CA 1
ATOM 1653 C C . GLN A 1 214 ? -28.805 9.803 50.329 1.00 84.25 214 GLN A C 1
ATOM 1655 O O . GLN A 1 214 ? -29.404 10.737 49.808 1.00 84.25 214 GLN A O 1
ATOM 1660 N N . MET A 1 215 ? -28.175 8.876 49.597 1.00 81.69 215 MET A N 1
ATOM 1661 C CA . MET A 1 215 ? -28.230 8.913 48.138 1.00 81.69 215 MET A CA 1
ATOM 1662 C C . MET A 1 215 ? -29.667 8.706 47.650 1.00 81.69 215 MET A C 1
ATOM 1664 O O . MET A 1 215 ? -30.337 7.756 48.062 1.00 81.69 215 MET A O 1
ATOM 1668 N N . ASP A 1 216 ? -30.091 9.556 46.723 1.00 82.31 216 ASP A N 1
ATOM 1669 C CA . ASP A 1 216 ? -31.252 9.286 45.894 1.00 82.31 216 ASP A CA 1
ATOM 1670 C C . ASP A 1 216 ? -30.781 8.538 44.640 1.00 82.31 216 ASP A C 1
ATOM 1672 O O . ASP A 1 216 ? -29.912 9.007 43.900 1.00 82.31 216 ASP A O 1
ATOM 1676 N N . LYS A 1 217 ? -31.292 7.319 44.455 1.00 76.31 217 LYS A N 1
ATOM 1677 C CA . LYS A 1 217 ? -30.951 6.467 43.308 1.00 76.31 217 LYS A CA 1
ATOM 1678 C C . LYS A 1 217 ? -31.750 6.832 42.059 1.00 76.31 217 LYS A C 1
ATOM 1680 O O . LYS A 1 217 ? -31.338 6.433 40.972 1.00 76.31 217 LYS A O 1
ATOM 1685 N N . ASP A 1 218 ? -32.840 7.578 42.216 1.00 81.12 218 ASP A N 1
ATOM 1686 C CA . ASP A 1 218 ? -33.733 7.976 41.128 1.00 81.12 218 ASP A CA 1
ATOM 1687 C C . ASP A 1 218 ? -33.395 9.372 40.577 1.00 81.12 218 ASP A C 1
ATOM 1689 O O . ASP A 1 218 ? -34.020 9.845 39.620 1.00 81.12 218 ASP A O 1
ATOM 1693 N N . ASP A 1 219 ? -32.378 10.023 41.149 1.00 82.12 219 ASP A N 1
ATOM 1694 C CA . ASP A 1 219 ? -31.933 11.343 40.729 1.00 82.12 219 ASP A CA 1
ATOM 1695 C C . ASP A 1 219 ? -31.300 11.309 39.327 1.00 82.12 219 ASP A C 1
ATOM 1697 O O . ASP A 1 219 ? -30.528 10.412 38.964 1.00 82.12 219 ASP A O 1
ATOM 1701 N N . LYS A 1 220 ? -31.647 12.299 38.501 1.00 83.69 220 LYS A N 1
ATOM 1702 C CA . LYS A 1 220 ? -31.274 12.336 37.081 1.00 83.69 220 LYS A CA 1
ATOM 1703 C C . LYS A 1 220 ? -30.094 13.268 36.867 1.00 83.69 220 LYS A C 1
ATOM 1705 O O . LYS A 1 220 ? -30.202 14.480 37.020 1.00 83.69 220 LYS A O 1
ATOM 1710 N N . PHE A 1 221 ? -28.987 12.704 36.397 1.00 84.94 221 PHE A N 1
ATOM 1711 C CA . PHE A 1 221 ? -27.787 13.460 36.052 1.00 84.94 221 PHE A CA 1
ATOM 1712 C C . PHE A 1 221 ? -27.704 13.653 34.541 1.00 84.94 221 PHE A C 1
ATOM 1714 O O . PHE A 1 221 ? -27.683 12.684 33.782 1.00 84.94 221 PHE A O 1
ATOM 1721 N N . LEU A 1 222 ? -27.642 14.910 34.103 1.00 88.69 222 LEU A N 1
ATOM 1722 C CA . LEU A 1 222 ? -27.398 15.246 32.707 1.00 88.69 222 LEU A CA 1
ATOM 1723 C C . LEU A 1 222 ? -25.889 15.292 32.449 1.00 88.69 222 LEU A C 1
ATOM 1725 O O . LEU A 1 222 ? -25.162 16.015 33.129 1.00 88.69 222 LEU A O 1
ATOM 1729 N N . PHE A 1 223 ? -25.437 14.549 31.443 1.00 87.19 223 PHE A N 1
ATOM 1730 C CA . PHE A 1 223 ? -24.060 14.582 30.961 1.00 87.19 223 PHE A CA 1
ATOM 1731 C C . PHE A 1 223 ? -24.032 15.040 29.508 1.00 87.19 223 PHE A C 1
ATOM 1733 O O . PHE A 1 223 ? -24.870 14.629 28.705 1.00 87.19 223 PHE A O 1
ATOM 1740 N N . THR A 1 224 ? -23.029 15.844 29.170 1.00 88.12 224 THR A N 1
ATOM 1741 C CA . THR A 1 224 ? -22.727 16.240 27.795 1.00 88.12 224 THR A CA 1
ATOM 1742 C C . THR A 1 224 ? -21.324 15.754 27.469 1.00 88.12 224 THR A C 1
ATOM 1744 O O . THR A 1 224 ? -20.367 16.158 28.125 1.00 88.12 224 THR A O 1
ATOM 1747 N N . LEU A 1 225 ? -21.202 14.890 26.462 1.00 82.62 225 LEU A N 1
ATOM 1748 C CA . LEU A 1 225 ? -19.918 14.461 25.915 1.00 82.62 225 LEU A CA 1
ATOM 1749 C C . LEU A 1 225 ? -19.647 15.237 24.623 1.00 82.62 225 LEU A C 1
ATOM 1751 O O . LEU A 1 225 ? -20.451 15.185 23.694 1.00 82.62 225 LEU A O 1
ATOM 1755 N N . SER A 1 226 ? -18.511 15.931 24.570 1.00 79.81 226 SER A N 1
ATOM 1756 C CA . SER A 1 226 ? -17.982 16.552 23.354 1.00 79.81 226 SER A CA 1
ATOM 1757 C C . SER A 1 226 ? -16.678 15.857 22.985 1.00 79.81 226 SER A C 1
ATOM 1759 O O . SER A 1 226 ? -15.786 15.733 23.823 1.00 79.81 226 SER A O 1
ATOM 1761 N N . LEU A 1 227 ? -16.581 15.383 21.745 1.00 74.88 227 LEU A N 1
ATOM 1762 C CA . LEU A 1 227 ? -15.344 14.860 21.176 1.00 74.88 227 LEU A CA 1
ATOM 1763 C C . LEU A 1 227 ? -14.806 15.913 20.206 1.00 74.88 227 LEU A C 1
ATOM 1765 O O . LEU A 1 227 ? -15.365 16.123 19.129 1.00 74.88 227 LEU A O 1
ATOM 1769 N N . GLU A 1 228 ? -13.744 16.598 20.614 1.00 71.00 228 GLU A N 1
ATOM 1770 C CA . GLU A 1 228 ? -13.096 17.649 19.828 1.00 71.00 228 GLU A CA 1
ATOM 1771 C C . GLU A 1 228 ? -11.898 17.091 19.053 1.00 71.00 228 GLU A C 1
ATOM 1773 O O . GLU A 1 228 ? -11.353 16.044 19.401 1.00 71.00 228 GLU A O 1
ATOM 1778 N N . ASN A 1 229 ? -11.490 17.782 17.985 1.00 59.97 229 ASN A N 1
ATOM 1779 C CA . ASN A 1 229 ? -10.373 17.379 17.119 1.00 59.97 229 ASN A CA 1
ATOM 1780 C C . ASN A 1 229 ? -10.500 15.967 16.516 1.00 59.97 229 ASN A C 1
ATOM 1782 O O . ASN A 1 229 ? -9.501 15.339 16.172 1.00 59.97 229 ASN A O 1
ATOM 1786 N N . LEU A 1 230 ? -11.728 15.468 16.344 1.00 57.81 230 LEU A N 1
ATOM 1787 C CA . LEU A 1 230 ? -11.975 14.311 15.492 1.00 57.81 230 LEU A CA 1
ATOM 1788 C C . LEU A 1 230 ? -11.595 14.694 14.056 1.00 57.81 230 LEU A C 1
ATOM 1790 O O . LEU A 1 230 ? -12.215 15.588 13.474 1.00 57.81 230 LEU A O 1
ATOM 1794 N N . GLU A 1 231 ? -10.608 14.023 13.463 1.00 54.81 231 GLU A N 1
ATOM 1795 C CA . GLU A 1 231 ? -10.351 14.118 12.025 1.00 54.81 231 GLU A CA 1
ATOM 1796 C C . GLU A 1 231 ? -11.565 13.575 11.256 1.00 54.81 231 GLU A C 1
ATOM 1798 O O . GLU A 1 231 ? -11.655 12.389 10.961 1.00 54.81 231 GLU A O 1
ATOM 1803 N N . LYS A 1 232 ? -12.551 14.449 11.007 1.00 42.28 232 LYS A N 1
ATOM 1804 C CA . LYS A 1 232 ? -13.784 14.245 10.225 1.00 42.28 232 LYS A CA 1
ATOM 1805 C C . LYS A 1 232 ? -14.213 12.777 10.070 1.00 42.28 232 LYS A C 1
ATOM 1807 O O . LYS A 1 232 ? -14.239 12.237 8.964 1.00 42.28 232 LYS A O 1
ATOM 1812 N N . MET A 1 233 ? -14.629 12.144 11.160 1.00 44.28 233 MET A N 1
ATOM 1813 C CA . MET A 1 233 ? -15.489 10.966 11.062 1.00 44.28 233 MET A CA 1
ATOM 1814 C C . MET A 1 233 ? -16.919 11.479 10.953 1.00 44.28 233 MET A C 1
ATOM 1816 O O . MET A 1 233 ? -17.489 11.979 11.924 1.00 44.28 233 MET A O 1
ATOM 1820 N N . GLN A 1 234 ? -17.457 11.493 9.730 1.00 44.25 234 GLN A N 1
ATOM 1821 C CA . GLN A 1 234 ? -18.835 11.911 9.519 1.00 44.25 234 GLN A CA 1
ATOM 1822 C C . GLN A 1 234 ? -19.777 10.843 10.072 1.00 44.25 234 GLN A C 1
ATOM 1824 O O . GLN A 1 234 ? -19.679 9.660 9.771 1.00 44.25 234 GLN A O 1
ATOM 1829 N N . ARG A 1 235 ? -20.688 11.320 10.916 1.00 34.22 235 ARG A N 1
ATOM 1830 C CA . ARG A 1 235 ? -21.780 10.595 11.556 1.00 34.22 235 ARG A CA 1
ATOM 1831 C C . ARG A 1 235 ? -22.592 9.817 10.510 1.00 34.22 235 ARG A C 1
ATOM 1833 O O . ARG A 1 235 ? -23.243 10.441 9.675 1.00 34.22 235 ARG A O 1
ATOM 1840 N N . ILE A 1 236 ? -22.576 8.487 10.579 1.00 33.25 236 ILE A N 1
ATOM 1841 C CA . ILE A 1 236 ? -23.572 7.651 9.900 1.00 33.25 236 ILE A CA 1
ATOM 1842 C C . ILE A 1 236 ? -24.885 7.839 10.678 1.00 33.25 236 ILE A C 1
ATOM 1844 O O . ILE A 1 236 ? -24.907 7.646 11.896 1.00 33.25 236 ILE A O 1
ATOM 1848 N N . VAL A 1 237 ? -25.921 8.339 9.997 1.00 35.03 237 VAL A N 1
ATOM 1849 C CA . VAL A 1 237 ? -27.288 8.526 10.527 1.00 35.03 237 VAL A CA 1
ATOM 1850 C C . VAL A 1 237 ? -28.116 7.294 10.215 1.00 35.03 237 VAL A C 1
ATOM 1852 O O . VAL A 1 237 ? -28.026 6.833 9.055 1.00 35.03 237 VAL A O 1
#

InterPro domains:
  IPR038174 Streptococcal pilin isopeptide linker superfamily [G3DSA:2.60.40.3050] (37-191)

pLDDT: mean 79.46, std 21.18, range [24.78, 98.38]

Foldseek 3Di:
DDDDDDDDPPPPDPPPPPPQPPDDDQQDFDAWKDFQAKAKAFEAPPDFKAFDKWKKAKDWDDDPDPKDFFHQGMKIWTIDSPFDKDFLVPDDPCPVVSVLSVVVVGGTMDMTTIMTTCNPTDIDDFDKTKMKIFIDQDDDQKDWFPQRIKMKIFGWDWDDDPNDIDITGRAMFIARDPPQDPDPRRDGDGGDNHIYMYGDDDDDDDDDDDDDPPDDPPDDDDDDDDDPPRPDNDDDD